Protein AF-A0A522G570-F1 (afdb_monomer)

Structure (mmCIF, N/CA/C/O backbone):
data_AF-A0A522G570-F1
#
_entry.id   AF-A0A522G570-F1
#
loop_
_atom_site.group_PDB
_atom_site.id
_atom_site.type_symbol
_atom_site.label_atom_id
_atom_site.label_alt_id
_atom_site.label_comp_id
_atom_site.label_asym_id
_atom_site.label_entity_id
_atom_site.label_seq_id
_atom_site.pdbx_PDB_ins_code
_atom_site.Cartn_x
_atom_site.Cartn_y
_atom_site.Cartn_z
_atom_site.occupancy
_atom_site.B_iso_or_equiv
_atom_site.auth_seq_id
_atom_site.auth_comp_id
_atom_site.auth_asym_id
_atom_site.auth_atom_id
_atom_site.pdbx_PDB_model_num
ATOM 1 N N . MET A 1 1 ? -41.230 -10.977 -57.836 1.00 41.47 1 MET A N 1
ATOM 2 C CA . MET A 1 1 ? -39.845 -11.506 -57.804 1.00 41.47 1 MET A CA 1
ATOM 3 C C . MET A 1 1 ? -39.191 -11.125 -56.485 1.00 41.47 1 MET A C 1
ATOM 5 O O . MET A 1 1 ? -39.306 -9.985 -56.063 1.00 41.47 1 MET A O 1
ATOM 9 N N . LYS A 1 2 ? -38.603 -12.112 -55.801 1.00 41.47 2 LYS A N 1
ATOM 10 C CA . LYS A 1 2 ? -38.018 -12.026 -54.454 1.00 41.47 2 LYS A CA 1
ATOM 11 C C . LYS A 1 2 ? -36.762 -11.140 -54.426 1.00 41.47 2 LYS A C 1
ATOM 13 O O . LYS A 1 2 ? -35.901 -11.332 -55.275 1.00 41.47 2 LYS A O 1
ATOM 18 N N . LYS A 1 3 ? -36.590 -10.345 -53.363 1.00 40.84 3 LYS A N 1
ATOM 19 C CA . LYS A 1 3 ? -35.356 -10.312 -52.549 1.00 40.84 3 LYS A CA 1
ATOM 20 C C . LYS A 1 3 ? -35.657 -9.727 -51.160 1.00 40.84 3 LYS A C 1
ATOM 22 O O . LYS A 1 3 ? -36.100 -8.594 -51.031 1.00 40.84 3 LYS A O 1
ATOM 27 N N . LYS A 1 4 ? -35.472 -10.569 -50.138 1.00 39.00 4 LYS A N 1
ATOM 28 C CA . LYS A 1 4 ? -35.496 -10.239 -48.707 1.00 39.00 4 LYS A CA 1
ATOM 29 C C . LYS A 1 4 ? -34.135 -9.656 -48.288 1.00 39.00 4 LYS A C 1
ATOM 31 O O . LYS A 1 4 ? -33.126 -10.125 -48.797 1.00 39.00 4 LYS A O 1
ATOM 36 N N . SER A 1 5 ? -34.180 -8.727 -47.324 1.00 47.72 5 SER A N 1
ATOM 37 C CA . SER A 1 5 ? -33.326 -8.577 -46.124 1.00 47.72 5 SER A CA 1
ATOM 38 C C . SER A 1 5 ? -31.813 -8.804 -46.234 1.00 47.72 5 SER A C 1
ATOM 40 O O . SER A 1 5 ? -31.407 -9.928 -46.493 1.00 47.72 5 SER A O 1
ATOM 42 N N . ILE A 1 6 ? -31.020 -7.799 -45.825 1.00 43.00 6 ILE A N 1
ATOM 43 C CA . ILE A 1 6 ? -29.859 -7.917 -44.912 1.00 43.00 6 ILE A CA 1
ATOM 44 C C . ILE A 1 6 ? -29.510 -6.507 -44.368 1.00 43.00 6 ILE A C 1
ATOM 46 O O . ILE A 1 6 ? -29.244 -5.605 -45.153 1.00 43.00 6 ILE A O 1
ATOM 50 N N . LEU A 1 7 ? -29.523 -6.381 -43.028 1.00 36.12 7 LEU A N 1
ATOM 51 C CA . LEU A 1 7 ? -28.810 -5.422 -42.150 1.00 36.12 7 LEU A CA 1
ATOM 52 C C . LEU A 1 7 ? -28.985 -3.910 -42.420 1.00 36.12 7 LEU A C 1
ATOM 54 O O . LEU A 1 7 ? -28.430 -3.384 -43.369 1.00 36.12 7 LEU A O 1
ATOM 58 N N . GLN A 1 8 ? -29.638 -3.078 -41.597 1.00 43.25 8 GLN A N 1
ATOM 59 C CA . GLN A 1 8 ? -29.958 -3.167 -40.163 1.00 43.25 8 GLN A CA 1
ATOM 60 C C . GLN A 1 8 ? -28.759 -3.532 -39.273 1.00 43.25 8 GLN A C 1
ATOM 62 O O . GLN A 1 8 ? -28.848 -4.481 -38.523 1.00 43.25 8 GLN A O 1
ATOM 67 N N . TYR A 1 9 ? -27.644 -2.802 -39.357 1.00 40.88 9 TYR A N 1
ATOM 68 C CA . TYR A 1 9 ? -26.675 -2.643 -38.254 1.00 40.88 9 TYR A CA 1
ATOM 69 C C . TYR A 1 9 ? -25.751 -1.459 -38.573 1.00 40.88 9 TYR A C 1
ATOM 71 O O . TYR A 1 9 ? -24.686 -1.630 -39.151 1.00 40.88 9 TYR A O 1
ATOM 79 N N . LEU A 1 10 ? -26.167 -0.242 -38.222 1.00 36.09 10 LEU A N 1
ATOM 80 C CA . LEU A 1 10 ? -25.235 0.869 -37.986 1.00 36.09 10 LEU A CA 1
ATOM 81 C C . LEU A 1 10 ? -25.875 1.860 -37.001 1.00 36.09 10 LEU A C 1
ATOM 83 O O . LEU A 1 10 ? -26.059 3.041 -37.269 1.00 36.09 10 LEU A O 1
ATOM 87 N N . LEU A 1 11 ? -26.308 1.323 -35.861 1.00 37.81 11 LEU A N 1
ATOM 88 C CA . LEU A 1 11 ? -26.774 2.076 -34.703 1.00 37.81 11 LEU A CA 1
ATOM 89 C C . LEU A 1 11 ? -25.918 1.619 -33.519 1.00 37.81 11 LEU A C 1
ATOM 91 O O . LEU A 1 11 ? -25.684 0.423 -33.368 1.00 37.81 11 LEU A O 1
ATOM 95 N N . LEU A 1 12 ? -25.476 2.589 -32.717 1.00 36.66 12 LEU A N 1
ATOM 96 C CA . LEU A 1 12 ? -24.520 2.502 -31.605 1.00 36.66 12 LEU A CA 1
ATOM 97 C C . LEU A 1 12 ? -23.032 2.481 -31.999 1.00 36.66 12 LEU A C 1
ATOM 99 O O . LEU A 1 12 ? -22.317 1.511 -31.759 1.00 36.66 12 LEU A O 1
ATOM 103 N N . VAL A 1 13 ? -22.516 3.632 -32.450 1.00 39.56 13 VAL A N 1
ATOM 104 C CA . VAL A 1 13 ? -21.182 4.027 -31.974 1.00 39.56 13 VAL A CA 1
ATOM 105 C C . VAL A 1 13 ? -21.363 4.527 -30.549 1.00 39.56 13 VAL A C 1
ATOM 107 O O . VAL A 1 13 ? -21.996 5.542 -30.271 1.00 39.56 13 VAL A O 1
ATOM 110 N N . LEU A 1 14 ? -20.857 3.685 -29.667 1.00 39.59 14 LEU A N 1
ATOM 111 C CA . LEU A 1 14 ? -20.860 3.724 -28.226 1.00 39.59 14 LEU A CA 1
ATOM 112 C C . LEU A 1 14 ? -20.087 4.954 -27.712 1.00 39.59 14 LEU A C 1
ATOM 114 O O . LEU A 1 14 ? -18.930 4.848 -27.319 1.00 39.59 14 LEU A O 1
ATOM 118 N N . SER A 1 15 ? -20.711 6.129 -27.664 1.00 36.31 15 SER A N 1
ATOM 119 C CA . SER A 1 15 ? -20.258 7.210 -26.782 1.00 36.31 15 SER A CA 1
ATOM 120 C C . SER A 1 15 ? -20.718 6.908 -25.355 1.00 36.31 15 SER A C 1
ATOM 122 O O . SER A 1 15 ? -21.545 7.598 -24.764 1.00 36.31 15 SER A O 1
ATOM 124 N N . LEU A 1 16 ? -20.142 5.849 -24.779 1.00 38.09 16 LEU A N 1
ATOM 125 C CA . LEU A 1 16 ? -20.094 5.646 -23.335 1.00 38.09 16 LEU A CA 1
ATOM 126 C C . LEU A 1 16 ? -19.108 6.680 -22.774 1.00 38.09 16 LEU A C 1
ATOM 128 O O . LEU A 1 16 ? -17.999 6.375 -22.347 1.00 38.09 16 LEU A O 1
ATOM 132 N N . ILE A 1 17 ? -19.525 7.947 -22.803 1.00 41.97 17 ILE A N 1
ATOM 133 C CA . ILE A 1 17 ? -19.030 8.939 -21.863 1.00 41.97 17 ILE A CA 1
ATOM 134 C C . ILE A 1 17 ? -19.537 8.425 -20.522 1.00 41.97 17 ILE A C 1
ATOM 136 O O . ILE A 1 17 ? -20.679 8.671 -20.134 1.00 41.97 17 ILE A O 1
ATOM 140 N N . LEU A 1 18 ? -18.709 7.625 -19.844 1.00 36.78 18 LEU A N 1
ATOM 141 C CA . LEU A 1 18 ? -18.850 7.411 -18.417 1.00 36.78 18 LEU A CA 1
ATOM 142 C C . LEU A 1 18 ? -18.737 8.795 -17.795 1.00 36.78 18 LEU A C 1
ATOM 144 O O . LEU A 1 18 ? -17.653 9.325 -17.558 1.00 36.78 18 LEU A O 1
ATOM 148 N N . VAL A 1 19 ? -19.904 9.392 -17.584 1.00 38.38 19 VAL A N 1
ATOM 149 C CA . VAL A 1 19 ? -20.131 10.452 -16.626 1.00 38.38 19 VAL A CA 1
ATOM 150 C C . VAL A 1 19 ? -19.568 9.912 -15.316 1.00 38.38 19 VAL A C 1
ATOM 152 O O . VAL A 1 19 ? -20.219 9.142 -14.612 1.00 38.38 19 VAL A O 1
ATOM 155 N N . SER A 1 20 ? -18.314 10.260 -15.015 1.00 34.00 20 SER A N 1
ATOM 156 C CA . SER A 1 20 ? -17.730 10.121 -13.686 1.00 34.00 20 SER A CA 1
ATOM 157 C C . SER A 1 20 ? -18.502 11.076 -12.786 1.00 34.00 20 SER A C 1
ATOM 159 O O . SER A 1 20 ? -18.090 12.207 -12.522 1.00 34.00 20 SER A O 1
ATOM 161 N N . CYS A 1 21 ? -19.682 10.629 -12.379 1.00 36.88 21 CYS A N 1
ATOM 162 C CA . CYS A 1 21 ? -20.570 11.324 -11.484 1.00 36.88 21 CYS A CA 1
ATOM 163 C C . CYS A 1 21 ? -19.848 11.480 -10.138 1.00 36.88 21 CYS A C 1
ATOM 165 O O . CYS A 1 21 ? -19.748 10.543 -9.354 1.00 36.88 21 CYS A O 1
ATOM 167 N N . SER A 1 22 ? -19.294 12.674 -9.913 1.00 45.31 22 SER A N 1
ATOM 168 C CA . SER A 1 22 ? -19.011 13.284 -8.609 1.00 45.31 22 SER A CA 1
ATOM 169 C C . SER A 1 22 ? -18.412 12.354 -7.532 1.00 45.31 22 SER A C 1
ATOM 171 O O . SER A 1 22 ? -19.025 12.041 -6.506 1.00 45.31 22 SER A O 1
ATOM 173 N N . GLN A 1 23 ? -17.159 11.935 -7.727 1.00 49.97 23 GLN A N 1
ATOM 174 C CA . GLN A 1 23 ? -16.349 11.301 -6.681 1.00 49.97 23 GLN A CA 1
ATOM 175 C C . GLN A 1 23 ? -15.639 12.366 -5.833 1.00 49.97 23 GLN A C 1
ATOM 177 O O . GLN A 1 23 ? -14.445 12.609 -5.996 1.00 49.97 23 GLN A O 1
ATOM 182 N N . SER A 1 24 ? -16.324 12.992 -4.874 1.00 67.12 24 SER A N 1
ATOM 183 C CA . SER A 1 24 ? -15.606 13.727 -3.820 1.00 67.12 24 SER A CA 1
ATOM 184 C C . SER A 1 24 ? -15.014 12.742 -2.802 1.00 67.12 24 SER A C 1
ATOM 186 O O . SER A 1 24 ? -15.495 12.614 -1.674 1.00 67.12 24 SER A O 1
ATOM 188 N N . GLY A 1 25 ? -14.006 11.979 -3.234 1.00 86.44 25 GLY A N 1
ATOM 189 C CA . GLY A 1 25 ? -13.097 11.274 -2.333 1.00 86.44 25 GLY A CA 1
ATOM 190 C C . GLY A 1 25 ? -12.234 12.258 -1.538 1.00 86.44 25 GLY A C 1
ATOM 191 O O . GLY A 1 25 ? -12.402 13.475 -1.617 1.00 86.44 25 GLY A O 1
ATOM 192 N N . PHE A 1 26 ? -11.295 11.729 -0.774 1.00 95.56 26 PHE A N 1
ATOM 193 C CA . PHE A 1 26 ? -10.352 12.491 0.032 1.00 95.56 26 PHE A CA 1
ATOM 194 C C . PHE A 1 26 ? -9.017 12.554 -0.696 1.00 95.56 26 PHE A C 1
ATOM 196 O O . PHE A 1 26 ? -8.575 11.560 -1.270 1.00 95.56 26 PHE A O 1
ATOM 203 N N . LYS A 1 27 ? -8.376 13.722 -0.698 1.00 96.94 27 LYS A N 1
ATOM 204 C CA . LYS A 1 27 ? -7.108 13.945 -1.396 1.00 96.94 27 LYS A CA 1
ATOM 205 C C . LYS A 1 27 ? -6.076 14.468 -0.410 1.00 96.94 27 LYS A C 1
ATOM 207 O O . LYS A 1 27 ? -6.259 15.552 0.128 1.00 96.94 27 LYS A O 1
ATOM 212 N N . ILE A 1 28 ? -5.001 13.716 -0.213 1.00 98.00 28 ILE A N 1
ATOM 213 C CA . ILE A 1 28 ? -3.812 14.108 0.546 1.00 98.00 28 ILE A CA 1
ATOM 214 C C . ILE A 1 28 ? -2.726 14.415 -0.490 1.00 98.00 28 ILE A C 1
ATOM 216 O O . ILE A 1 28 ? -2.504 13.609 -1.397 1.00 98.00 28 ILE A O 1
ATOM 220 N N . LYS A 1 29 ? -2.095 15.589 -0.428 1.00 96.62 29 LYS A N 1
ATOM 221 C CA . LYS A 1 29 ? -1.127 16.024 -1.445 1.00 96.62 29 LYS A CA 1
ATOM 222 C C . LYS A 1 29 ? 0.082 16.705 -0.805 1.00 96.62 29 LYS A C 1
ATOM 224 O O . LYS A 1 29 ? -0.100 17.654 -0.053 1.00 96.62 29 LYS A O 1
ATOM 229 N N . SER A 1 30 ? 1.278 16.278 -1.202 1.00 94.94 30 SER A N 1
ATOM 230 C CA . SER A 1 30 ? 2.545 16.998 -1.024 1.00 94.94 30 SER A CA 1
ATOM 231 C C . SER A 1 30 ? 3.069 17.512 -2.378 1.00 94.94 30 SER A C 1
ATOM 233 O O . SER A 1 30 ? 2.353 17.499 -3.389 1.00 94.94 30 SER A O 1
ATOM 235 N N . ASN A 1 31 ? 4.322 17.970 -2.407 1.00 93.56 31 ASN A N 1
ATOM 236 C CA . ASN A 1 31 ? 4.999 18.392 -3.635 1.00 93.56 31 ASN A CA 1
ATOM 237 C C . ASN A 1 31 ? 5.257 17.232 -4.607 1.00 93.56 31 ASN A C 1
ATOM 239 O O . ASN A 1 31 ? 5.239 17.449 -5.816 1.00 93.56 31 ASN A O 1
ATOM 243 N N . GLU A 1 32 ? 5.438 16.008 -4.103 1.00 96.81 32 GLU A N 1
ATOM 244 C CA . GLU A 1 32 ? 5.791 14.847 -4.928 1.00 96.81 32 GLU A CA 1
ATOM 245 C C . GLU A 1 32 ? 4.761 13.721 -4.900 1.00 96.81 32 GLU A C 1
ATOM 247 O O . GLU A 1 32 ? 4.759 12.902 -5.813 1.00 96.81 32 GLU A O 1
ATOM 252 N N . ILE A 1 33 ? 3.848 13.675 -3.927 1.00 97.50 33 ILE A N 1
ATOM 253 C CA . ILE A 1 33 ? 2.874 12.585 -3.811 1.00 97.50 33 ILE A CA 1
ATOM 254 C C . ILE A 1 33 ? 1.450 13.130 -3.789 1.00 97.50 33 ILE A C 1
ATOM 256 O O . ILE A 1 33 ? 1.130 14.104 -3.107 1.00 97.50 33 ILE A O 1
ATOM 260 N N . VAL A 1 34 ? 0.555 12.452 -4.506 1.00 97.81 34 VAL A N 1
ATOM 261 C CA . VAL A 1 34 ? -0.893 12.574 -4.336 1.00 97.81 34 VAL A CA 1
ATOM 262 C C . VAL A 1 34 ? -1.462 11.220 -3.944 1.00 97.81 34 VAL A C 1
ATOM 264 O O . VAL A 1 34 ? -1.399 10.269 -4.719 1.00 97.81 34 VAL A O 1
ATOM 267 N N . ILE A 1 35 ? -2.092 11.162 -2.775 1.00 97.88 35 ILE A N 1
ATOM 268 C CA . ILE A 1 35 ? -2.881 10.017 -2.327 1.00 97.88 35 ILE A CA 1
ATOM 269 C C . ILE A 1 35 ? -4.350 10.403 -2.434 1.00 97.88 35 ILE A C 1
ATOM 271 O O . ILE A 1 35 ? -4.779 11.436 -1.916 1.00 97.88 35 ILE A O 1
ATOM 275 N N . LYS A 1 36 ? -5.135 9.575 -3.118 1.00 97.44 36 LYS A N 1
ATOM 276 C CA . LYS A 1 36 ? -6.594 9.695 -3.137 1.00 97.44 36 LYS A CA 1
ATOM 277 C C . LYS A 1 36 ? -7.198 8.500 -2.431 1.00 97.44 36 LYS A C 1
ATOM 279 O O . LYS A 1 36 ? -6.765 7.377 -2.668 1.00 97.44 36 LYS A O 1
ATOM 284 N N . ILE A 1 37 ? -8.207 8.753 -1.610 1.00 96.75 37 ILE A N 1
ATOM 285 C CA . ILE A 1 37 ? -8.984 7.729 -0.916 1.00 96.75 37 ILE A CA 1
ATOM 286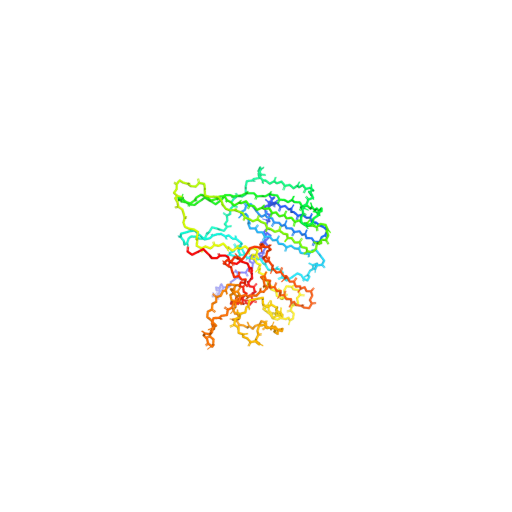 C C . ILE A 1 37 ? -10.444 7.912 -1.310 1.00 96.75 37 ILE A C 1
ATOM 288 O O . ILE A 1 37 ? -11.013 8.995 -1.160 1.00 96.75 37 ILE A O 1
ATOM 292 N N . ALA A 1 38 ? -11.051 6.872 -1.863 1.00 96.06 38 ALA A N 1
ATOM 293 C CA . ALA A 1 38 ? -12.457 6.862 -2.220 1.00 96.06 38 ALA A CA 1
ATOM 294 C C . ALA A 1 38 ? -13.346 6.701 -0.975 1.00 96.06 38 ALA A C 1
ATOM 296 O O . ALA A 1 38 ? -12.883 6.436 0.133 1.00 96.06 38 ALA A O 1
ATOM 297 N N . LYS A 1 39 ? -14.661 6.856 -1.154 1.00 95.44 39 LYS A N 1
ATOM 298 C CA . LYS A 1 39 ? -15.642 6.713 -0.063 1.00 95.44 39 LYS A CA 1
ATOM 299 C C . LYS A 1 39 ? -15.675 5.305 0.540 1.00 95.44 39 LYS A C 1
ATOM 301 O O . LYS A 1 39 ? -16.114 5.167 1.672 1.00 95.44 39 LYS A O 1
ATOM 306 N N . ASP A 1 40 ? -15.235 4.296 -0.206 1.00 94.75 40 ASP A N 1
ATOM 307 C CA . ASP A 1 40 ? -15.132 2.898 0.224 1.00 94.75 40 ASP A CA 1
ATOM 308 C C . ASP A 1 40 ? -13.717 2.517 0.704 1.00 94.75 40 ASP A C 1
ATOM 310 O O . ASP A 1 40 ? -13.388 1.334 0.783 1.00 94.75 40 ASP A O 1
ATOM 314 N N . PHE A 1 41 ? -12.884 3.517 1.024 1.00 95.31 41 PHE A N 1
ATOM 315 C CA . PHE A 1 41 ? -11.497 3.380 1.485 1.00 95.31 41 PHE A CA 1
ATOM 316 C C . PHE A 1 41 ? -10.508 2.817 0.461 1.00 95.31 41 PHE A C 1
ATOM 318 O O . PHE A 1 41 ? -9.322 2.701 0.774 1.00 95.31 41 PHE A O 1
ATOM 325 N N . THR A 1 42 ? -10.941 2.498 -0.761 1.00 95.00 42 THR A N 1
ATOM 326 C CA . THR A 1 42 ? -9.991 2.153 -1.823 1.00 95.00 42 THR A CA 1
ATOM 327 C C . THR A 1 42 ? -9.099 3.353 -2.120 1.00 95.00 42 THR A C 1
ATOM 329 O O . THR A 1 42 ? -9.542 4.505 -2.047 1.00 95.00 42 THR A O 1
ATOM 332 N N . SER A 1 43 ? -7.822 3.109 -2.402 1.00 94.62 43 SER A N 1
ATOM 333 C CA . SER A 1 43 ? -6.838 4.181 -2.514 1.00 94.62 43 SER A CA 1
ATOM 334 C C . SER A 1 43 ? -5.968 4.062 -3.757 1.00 94.62 43 SER A C 1
ATOM 336 O O . SER A 1 43 ? -5.730 2.988 -4.304 1.00 94.62 43 SER A O 1
ATOM 338 N N . THR A 1 44 ? -5.499 5.219 -4.214 1.00 95.62 44 THR A N 1
ATOM 339 C CA . THR A 1 44 ? -4.490 5.341 -5.268 1.00 95.62 44 THR A CA 1
ATOM 340 C C . THR A 1 44 ? -3.382 6.251 -4.777 1.00 95.62 44 THR A C 1
ATOM 342 O O . THR A 1 44 ? -3.674 7.297 -4.188 1.00 95.62 44 THR A O 1
ATOM 345 N N . ILE A 1 45 ? -2.138 5.905 -5.088 1.00 96.12 45 ILE A N 1
ATOM 346 C CA . ILE A 1 45 ? -0.962 6.732 -4.824 1.00 96.12 45 ILE A CA 1
ATOM 347 C C . ILE A 1 45 ? -0.347 7.098 -6.172 1.00 96.12 45 ILE A C 1
ATOM 349 O O . ILE A 1 45 ? -0.144 6.230 -7.018 1.00 96.12 45 ILE A O 1
ATOM 353 N N . LYS A 1 46 ? -0.072 8.385 -6.381 1.00 96.25 46 LYS A N 1
ATOM 354 C CA . LYS A 1 46 ? 0.652 8.887 -7.549 1.00 96.25 46 LYS A CA 1
ATOM 355 C C . LYS A 1 46 ? 1.875 9.664 -7.089 1.00 96.25 46 LYS A C 1
ATOM 357 O O . LYS A 1 46 ? 1.726 10.653 -6.374 1.00 96.25 46 LYS A O 1
ATOM 362 N N . TRP A 1 47 ? 3.043 9.270 -7.582 1.00 96.75 47 TRP A N 1
ATOM 363 C CA . TRP A 1 47 ? 4.247 10.093 -7.540 1.00 96.75 47 TRP A CA 1
ATOM 364 C C . TRP A 1 47 ? 4.215 11.065 -8.720 1.00 96.75 47 TRP A C 1
ATOM 366 O O . TRP A 1 47 ? 4.178 10.659 -9.881 1.00 96.75 47 TRP A O 1
ATOM 376 N N . LEU A 1 48 ? 4.152 12.357 -8.418 1.00 96.44 48 LEU A N 1
ATOM 377 C CA . LEU A 1 48 ? 4.036 13.445 -9.382 1.00 96.44 48 LEU A CA 1
ATOM 378 C C . LEU A 1 48 ? 5.232 13.528 -10.345 1.00 96.44 48 LEU A C 1
ATOM 380 O O . LEU A 1 48 ? 4.960 13.693 -11.535 1.00 96.44 48 LEU A O 1
ATOM 384 N N . PRO A 1 49 ? 6.500 13.344 -9.911 1.00 95.25 49 PRO A N 1
ATOM 385 C CA . PRO A 1 49 ? 7.647 13.389 -10.822 1.00 95.25 49 PRO A CA 1
ATOM 386 C C . PRO A 1 49 ? 7.612 12.332 -11.933 1.00 95.25 49 PRO A C 1
ATOM 388 O O . PRO A 1 49 ? 8.157 12.564 -13.007 1.00 95.25 49 PRO A O 1
ATOM 391 N N . ALA A 1 50 ? 6.933 11.198 -11.718 1.00 93.69 50 ALA A N 1
ATOM 392 C CA . ALA A 1 50 ? 6.797 10.164 -12.743 1.00 93.69 50 ALA A CA 1
ATOM 393 C C . ALA A 1 50 ? 5.946 10.624 -13.944 1.00 93.69 50 ALA A C 1
ATOM 395 O O . ALA A 1 50 ? 6.089 10.087 -15.040 1.00 93.69 50 ALA A O 1
ATOM 396 N N . GLY A 1 51 ? 5.066 11.620 -13.768 1.00 92.75 51 GLY A N 1
ATOM 397 C CA . GLY A 1 51 ? 4.214 12.135 -14.841 1.00 92.75 51 GLY A CA 1
ATOM 398 C C . GLY A 1 51 ? 3.331 11.045 -15.457 1.00 92.75 51 GLY A C 1
ATOM 399 O O . GLY A 1 51 ? 2.494 10.460 -14.755 1.00 92.75 51 GLY A O 1
ATOM 400 N N . ASP A 1 52 ? 3.531 10.802 -16.753 1.00 91.62 52 ASP A N 1
ATOM 401 C CA . ASP A 1 52 ? 2.866 9.755 -17.542 1.00 91.62 52 ASP A CA 1
ATOM 402 C C . ASP A 1 52 ? 3.628 8.419 -17.531 1.00 91.62 52 ASP A C 1
ATOM 404 O O . ASP A 1 52 ? 3.115 7.408 -17.992 1.00 91.62 52 ASP A O 1
ATOM 408 N N . HIS A 1 53 ? 4.817 8.375 -16.928 1.00 94.19 53 HIS A N 1
ATOM 409 C CA . HIS A 1 53 ? 5.635 7.170 -16.774 1.00 94.19 53 HIS A CA 1
ATOM 410 C C . HIS A 1 53 ? 5.336 6.428 -15.463 1.00 94.19 53 HIS A C 1
ATOM 412 O O . HIS A 1 53 ? 6.215 5.796 -14.877 1.00 94.19 53 HIS A O 1
ATOM 418 N N . SER A 1 54 ? 4.110 6.533 -14.947 1.00 95.81 54 SER A N 1
ATOM 419 C CA . SER A 1 54 ? 3.746 5.825 -13.722 1.00 95.81 54 SER A CA 1
ATOM 420 C C . SER A 1 54 ? 3.519 4.343 -13.998 1.00 95.81 54 SER A C 1
ATOM 422 O O . SER A 1 54 ? 2.784 3.981 -14.910 1.00 95.81 54 SER A O 1
ATOM 424 N N . ILE A 1 55 ? 4.098 3.488 -13.157 1.00 97.31 55 ILE A N 1
ATOM 425 C CA . ILE A 1 55 ? 3.896 2.032 -13.208 1.00 97.31 55 ILE A CA 1
ATOM 426 C C . ILE A 1 55 ? 2.734 1.558 -12.321 1.00 97.31 55 ILE A C 1
ATOM 428 O O . ILE A 1 55 ? 2.476 0.360 -12.247 1.00 97.31 55 ILE A O 1
ATOM 432 N N . MET A 1 56 ? 2.041 2.473 -11.632 1.00 96.81 56 MET A N 1
ATOM 433 C CA . MET A 1 56 ? 0.969 2.148 -10.685 1.00 96.81 56 MET A CA 1
ATOM 434 C C . MET A 1 56 ? -0.308 1.736 -11.422 1.00 96.81 56 MET A C 1
ATOM 436 O O . MET A 1 56 ? -1.005 2.571 -12.000 1.00 96.81 56 MET A O 1
ATOM 440 N N . ALA A 1 57 ? -0.641 0.451 -11.364 1.00 96.19 57 ALA A N 1
ATOM 441 C CA . ALA A 1 57 ? -1.928 -0.071 -11.798 1.00 96.19 57 ALA A CA 1
ATOM 442 C C . ALA A 1 57 ? -2.971 0.041 -10.671 1.00 96.19 57 ALA A C 1
ATOM 444 O O . ALA A 1 57 ? -2.644 0.231 -9.498 1.00 96.19 57 ALA A O 1
ATOM 445 N N . TYR A 1 58 ? -4.251 -0.085 -11.024 1.00 93.81 58 TYR A N 1
ATOM 446 C CA . TYR A 1 58 ? -5.354 -0.011 -10.070 1.00 93.81 58 TYR A CA 1
ATOM 447 C C . TYR A 1 58 ? -6.378 -1.113 -10.324 1.00 93.81 58 TYR A C 1
ATOM 449 O O . TYR A 1 58 ? -6.839 -1.304 -11.447 1.00 93.81 58 TYR A O 1
ATOM 457 N N . ASP A 1 59 ? -6.752 -1.809 -9.256 1.00 90.81 59 ASP A N 1
ATOM 458 C CA . ASP A 1 59 ? -7.766 -2.855 -9.250 1.00 90.81 59 ASP A CA 1
ATOM 459 C C . ASP A 1 59 ? -8.473 -2.813 -7.889 1.00 90.81 59 ASP A C 1
ATOM 461 O O . ASP A 1 59 ? -7.851 -2.984 -6.840 1.00 90.81 59 ASP A O 1
ATOM 465 N N . THR A 1 60 ? -9.786 -2.568 -7.894 1.00 87.00 60 THR A N 1
ATOM 466 C CA . THR A 1 60 ? -10.583 -2.458 -6.656 1.00 87.00 60 THR A CA 1
ATOM 467 C C . THR A 1 60 ? -10.653 -3.766 -5.862 1.00 87.00 60 THR A C 1
ATOM 469 O O . THR A 1 60 ? -10.979 -3.739 -4.676 1.00 87.00 60 THR A O 1
ATOM 472 N N . SER A 1 61 ? -10.352 -4.906 -6.492 1.00 86.06 61 SER A N 1
ATOM 473 C CA . SER A 1 61 ? -10.283 -6.214 -5.832 1.00 86.06 61 SER A CA 1
ATOM 474 C C . SER A 1 61 ? -8.931 -6.467 -5.151 1.00 86.06 61 SER A C 1
ATOM 476 O O . SER A 1 61 ? -8.835 -7.314 -4.258 1.00 86.06 61 SER A O 1
ATOM 478 N N . ILE A 1 62 ? -7.900 -5.704 -5.530 1.00 86.19 62 ILE A N 1
ATOM 479 C CA . ILE A 1 62 ? -6.530 -5.777 -5.013 1.00 86.19 62 ILE A CA 1
ATOM 480 C C . ILE A 1 62 ? -6.255 -4.497 -4.226 1.00 86.19 62 ILE A C 1
ATOM 482 O O . ILE A 1 62 ? -5.597 -3.568 -4.685 1.00 86.19 62 ILE A O 1
ATOM 486 N N . GLN A 1 63 ? -6.834 -4.429 -3.032 1.00 91.75 63 GLN A N 1
ATOM 487 C CA . GLN A 1 63 ? -6.700 -3.296 -2.119 1.00 91.75 63 GLN A CA 1
ATOM 488 C C . GLN A 1 63 ? -6.245 -3.782 -0.744 1.00 91.75 63 GLN A C 1
ATOM 490 O O . GLN A 1 63 ? -6.273 -4.980 -0.444 1.00 91.75 63 GLN A O 1
ATOM 495 N N . GLN A 1 64 ? -5.806 -2.837 0.081 1.00 93.12 64 GLN A N 1
ATOM 496 C CA . GLN A 1 64 ? -5.471 -3.090 1.478 1.00 93.12 64 GLN A CA 1
ATOM 497 C C . GLN A 1 64 ? -6.720 -3.492 2.268 1.00 93.12 64 GLN A C 1
ATOM 499 O O . GLN A 1 64 ? -7.815 -3.000 1.988 1.00 93.12 64 GLN A O 1
ATOM 504 N N . GLY A 1 65 ? -6.554 -4.320 3.295 1.00 95.06 65 GLY A N 1
ATOM 505 C CA . GLY A 1 65 ? -7.656 -4.702 4.171 1.00 95.06 65 GLY A CA 1
ATOM 506 C C . GLY A 1 65 ? -7.278 -5.761 5.194 1.00 95.06 65 GLY A C 1
ATOM 507 O O . GLY A 1 65 ? -6.105 -6.080 5.373 1.00 95.06 65 GLY A O 1
ATOM 508 N N . ILE A 1 66 ? -8.299 -6.296 5.853 1.00 97.19 66 ILE A N 1
ATOM 509 C CA . ILE A 1 66 ? -8.179 -7.297 6.916 1.00 97.19 66 ILE A CA 1
ATOM 510 C C . ILE A 1 66 ? -9.025 -8.520 6.562 1.00 97.19 66 ILE A C 1
ATOM 512 O O . ILE A 1 66 ? -10.074 -8.395 5.923 1.00 97.19 66 ILE A O 1
ATOM 516 N N . VAL A 1 67 ? -8.558 -9.703 6.941 1.00 96.81 67 VAL A N 1
ATOM 517 C CA . VAL A 1 67 ? -9.317 -10.952 6.868 1.00 96.81 67 VAL A CA 1
ATOM 518 C C . VAL A 1 67 ? -9.684 -11.353 8.290 1.00 96.81 67 VAL A C 1
ATOM 520 O O . VAL A 1 67 ? -8.813 -11.389 9.157 1.00 96.81 67 VAL A O 1
ATOM 523 N N . VAL A 1 68 ? -10.978 -11.563 8.521 1.00 96.69 68 VAL A N 1
ATOM 524 C CA . VAL A 1 68 ? -11.545 -11.885 9.832 1.00 96.69 68 VAL A CA 1
ATOM 525 C C . VAL A 1 68 ? -12.500 -13.057 9.693 1.00 96.69 68 VAL A C 1
ATOM 527 O O . VAL A 1 68 ? -13.449 -12.981 8.909 1.00 96.69 68 VAL A O 1
ATOM 530 N N . ASP A 1 69 ? -12.270 -14.119 10.459 1.00 94.44 69 ASP A N 1
ATOM 531 C CA . ASP A 1 69 ? -13.013 -15.381 10.400 1.00 94.44 69 ASP A CA 1
ATOM 532 C C . ASP A 1 69 ? -13.203 -15.884 8.947 1.00 94.44 69 ASP A C 1
ATOM 534 O O . ASP A 1 69 ? -14.305 -16.236 8.511 1.00 94.44 69 ASP A O 1
ATOM 538 N N . GLY A 1 70 ? -12.138 -15.812 8.142 1.00 94.25 70 GLY A N 1
ATOM 539 C CA . GLY A 1 70 ? -12.113 -16.170 6.722 1.00 94.25 70 GLY A CA 1
ATOM 540 C C . GLY A 1 70 ? -12.788 -15.166 5.773 1.00 94.25 70 GLY A C 1
ATOM 541 O O . GLY A 1 70 ? -12.735 -15.339 4.550 1.00 94.25 70 GLY A O 1
ATOM 542 N N . LYS A 1 71 ? -13.411 -14.094 6.282 1.00 94.69 71 LYS A N 1
ATOM 543 C CA . LYS A 1 71 ? -14.088 -13.063 5.478 1.00 94.69 71 LYS A CA 1
ATOM 544 C C . LYS A 1 71 ? -13.139 -11.909 5.159 1.00 94.69 71 LYS A C 1
ATOM 546 O O . LYS A 1 71 ? -12.520 -11.327 6.042 1.00 94.69 71 LYS A O 1
ATOM 551 N N . ARG A 1 72 ? -13.063 -11.520 3.881 1.00 94.56 72 ARG A N 1
ATOM 552 C CA . ARG A 1 72 ? -12.262 -10.366 3.437 1.00 94.56 72 ARG A CA 1
ATOM 553 C C . ARG A 1 72 ? -13.016 -9.052 3.644 1.00 94.56 72 ARG A C 1
ATOM 555 O O . ARG A 1 72 ? -14.007 -8.780 2.965 1.00 94.56 72 ARG A O 1
ATOM 562 N N . CYS A 1 73 ? -12.485 -8.195 4.503 1.00 95.50 73 CYS A N 1
ATOM 563 C CA . CYS A 1 73 ? -12.982 -6.851 4.764 1.00 95.50 73 CYS A CA 1
ATOM 564 C C . CYS A 1 73 ? -12.100 -5.831 4.026 1.00 95.50 73 CYS A C 1
ATOM 566 O O . CYS A 1 73 ? -11.040 -5.444 4.515 1.00 95.50 73 CYS A O 1
ATOM 568 N N . LEU A 1 74 ? -12.519 -5.422 2.821 1.00 92.94 74 LEU A N 1
ATOM 569 C CA . LEU A 1 74 ? -11.754 -4.493 1.966 1.00 92.94 74 LEU A CA 1
ATOM 570 C C . LEU A 1 74 ? -12.376 -3.092 1.882 1.00 92.94 74 LEU A C 1
ATOM 572 O O . LEU A 1 74 ? -11.667 -2.091 1.895 1.00 92.94 74 LEU A O 1
ATOM 576 N N . LYS A 1 75 ? -13.708 -3.016 1.780 1.00 93.44 75 LYS A N 1
ATOM 577 C CA . LYS A 1 75 ? -14.440 -1.776 1.488 1.00 93.44 75 LYS A CA 1
ATOM 578 C C . LYS A 1 75 ? -15.003 -1.154 2.762 1.00 93.44 75 LYS A C 1
ATOM 580 O O . LYS A 1 75 ? -16.105 -1.501 3.182 1.00 93.44 75 LYS A O 1
ATOM 585 N N . PHE A 1 76 ? -14.240 -0.260 3.382 1.00 96.81 76 PHE A N 1
ATOM 586 C CA . PHE A 1 76 ? -14.664 0.477 4.574 1.00 96.81 76 PHE A CA 1
ATOM 587 C C . PHE A 1 76 ? -15.335 1.784 4.151 1.00 96.81 76 PHE A C 1
ATOM 589 O O . PHE A 1 76 ? -14.756 2.582 3.424 1.00 96.81 76 PHE A O 1
ATOM 596 N N . ILE A 1 77 ? -16.553 2.048 4.608 1.00 97.38 77 ILE A N 1
ATOM 597 C CA . ILE A 1 77 ? -17.213 3.318 4.303 1.00 97.38 77 ILE A CA 1
ATOM 598 C C . ILE A 1 77 ? -16.595 4.407 5.174 1.00 97.38 77 ILE A C 1
ATOM 600 O O . ILE A 1 77 ? -16.687 4.338 6.399 1.00 97.38 77 ILE A O 1
ATOM 604 N N . VAL A 1 78 ? -15.940 5.386 4.548 1.00 97.81 78 VAL A N 1
ATOM 605 C CA . VAL A 1 78 ? -15.253 6.472 5.256 1.00 97.81 78 VAL A CA 1
ATOM 606 C C . VAL A 1 78 ? -16.258 7.351 5.996 1.00 97.81 78 VAL A C 1
ATOM 608 O O . VAL A 1 78 ? -17.215 7.856 5.403 1.00 97.81 78 VAL A O 1
ATOM 611 N N . ASP A 1 79 ? -15.978 7.611 7.270 1.00 96.88 79 ASP A N 1
ATOM 612 C CA . ASP A 1 79 ? -16.630 8.662 8.038 1.00 96.88 79 ASP A CA 1
ATOM 613 C C . ASP A 1 79 ? -15.958 10.003 7.718 1.00 96.88 79 ASP A C 1
ATOM 615 O O . ASP A 1 79 ? -14.827 10.275 8.124 1.00 96.88 79 ASP A O 1
ATOM 619 N N . ARG A 1 80 ? -16.662 10.859 6.966 1.00 95.56 80 ARG A N 1
ATOM 620 C CA . ARG A 1 80 ? -16.155 12.184 6.579 1.00 95.56 80 ARG A CA 1
ATOM 621 C C . ARG A 1 80 ? -15.780 13.053 7.778 1.00 95.56 80 ARG A C 1
ATOM 623 O O . ARG A 1 80 ? -14.883 13.874 7.631 1.00 95.56 80 ARG A O 1
ATOM 630 N N . SER A 1 81 ? -16.447 12.892 8.921 1.00 96.56 81 SER A N 1
ATOM 631 C CA . SER A 1 81 ? -16.160 13.681 10.125 1.00 96.56 81 SER A CA 1
ATOM 632 C C . SER A 1 81 ? -14.838 13.287 10.789 1.00 96.56 81 SER A C 1
ATOM 634 O O . SER A 1 81 ? -14.236 14.093 11.492 1.00 96.56 81 SER A O 1
ATOM 636 N N . LYS A 1 82 ? -14.350 12.072 10.514 1.00 97.12 82 LYS A N 1
ATOM 637 C CA . LYS A 1 82 ? -13.072 11.542 11.007 1.00 97.12 82 LYS A CA 1
ATOM 638 C C . LYS A 1 82 ? -11.921 11.730 10.020 1.00 97.12 82 LYS A C 1
ATOM 640 O O . LYS A 1 82 ? -10.863 11.128 10.192 1.00 97.12 82 LYS A O 1
ATOM 645 N N . PHE A 1 83 ? -12.124 12.531 8.978 1.00 98.06 83 PHE A N 1
ATOM 646 C CA . PHE A 1 83 ? -11.050 12.948 8.094 1.00 98.06 83 PHE A CA 1
ATOM 647 C C . PHE A 1 83 ? -10.471 14.287 8.549 1.00 98.06 83 PHE A C 1
ATOM 649 O O . PHE A 1 83 ? -11.197 15.272 8.666 1.00 98.06 83 PHE A O 1
ATOM 656 N N . SER A 1 84 ? -9.157 14.343 8.742 1.00 98.06 84 SER A N 1
ATOM 657 C CA . SER A 1 84 ? -8.434 15.581 9.034 1.00 98.06 84 SER A CA 1
ATOM 658 C C . SER A 1 84 ? -7.105 15.631 8.291 1.00 98.06 84 SER A C 1
ATOM 660 O O . SER A 1 84 ? -6.552 14.593 7.926 1.00 98.06 84 SER A O 1
ATOM 662 N N . GLN A 1 85 ? -6.606 16.846 8.053 1.00 98.19 85 GLN A N 1
ATOM 663 C CA . GLN A 1 85 ? -5.269 17.097 7.522 1.00 98.19 85 GLN A CA 1
ATOM 664 C C . GLN A 1 85 ? -4.644 18.279 8.242 1.00 98.19 85 GLN A C 1
ATOM 666 O O . GLN A 1 85 ? -5.257 19.342 8.284 1.00 98.19 85 GLN A O 1
ATOM 671 N N . ASN A 1 86 ? -3.438 18.106 8.773 1.00 98.06 86 ASN A N 1
ATOM 672 C CA . ASN A 1 86 ? -2.730 19.147 9.507 1.00 98.06 86 ASN A CA 1
ATOM 673 C C . ASN A 1 86 ? -1.227 19.060 9.243 1.00 98.06 86 ASN A C 1
ATOM 675 O O . ASN A 1 86 ? -0.685 17.976 9.036 1.00 98.06 86 ASN A O 1
ATOM 679 N N . GLN A 1 87 ? -0.552 20.205 9.295 1.00 98.00 87 GLN A N 1
ATOM 680 C CA . GLN A 1 87 ? 0.901 20.229 9.428 1.00 98.00 87 GLN A CA 1
ATOM 681 C C . GLN A 1 87 ? 1.271 19.850 10.860 1.00 98.00 87 GLN A C 1
ATOM 683 O O . GLN A 1 87 ? 0.705 20.398 11.808 1.00 98.00 87 GLN A O 1
ATOM 688 N N . VAL A 1 88 ? 2.196 18.908 11.013 1.00 98.31 88 VAL A N 1
ATOM 689 C CA . VAL A 1 88 ? 2.656 18.419 12.317 1.00 98.31 88 VAL A CA 1
ATOM 690 C C . VAL A 1 88 ? 4.169 18.232 12.305 1.00 98.31 88 VAL A C 1
ATOM 692 O O . VAL A 1 88 ? 4.776 18.111 11.243 1.00 98.31 88 VAL A O 1
ATOM 695 N N . THR A 1 89 ? 4.769 18.154 13.490 1.00 98.38 89 THR A N 1
ATOM 696 C CA . THR A 1 89 ? 6.158 17.715 13.661 1.00 98.38 89 THR A CA 1
ATOM 697 C C . THR A 1 89 ? 6.150 16.311 14.246 1.00 98.38 89 THR A C 1
ATOM 699 O O . THR A 1 89 ? 5.862 16.127 15.428 1.00 98.38 89 THR A O 1
ATOM 702 N N . ASP A 1 90 ? 6.437 15.318 13.409 1.00 97.50 90 ASP A N 1
ATOM 703 C CA . ASP A 1 90 ? 6.604 13.931 13.826 1.00 97.50 90 ASP A CA 1
ATOM 704 C C . ASP A 1 90 ? 7.935 13.776 14.592 1.00 97.50 90 ASP A C 1
ATOM 706 O O . ASP A 1 90 ? 8.959 14.312 14.156 1.00 97.50 90 ASP A O 1
ATOM 710 N N . PRO A 1 91 ? 7.955 13.069 15.737 1.00 95.88 91 PRO A N 1
ATOM 711 C CA . PRO A 1 91 ? 9.148 12.962 16.576 1.00 95.88 91 PRO A CA 1
ATOM 712 C C . PRO A 1 91 ? 10.322 12.242 15.898 1.00 95.88 91 PRO A C 1
ATOM 714 O O . PRO A 1 91 ? 11.467 12.465 16.286 1.00 95.88 91 PRO A O 1
ATOM 717 N N . GLU A 1 92 ? 10.063 11.379 14.914 1.00 95.62 92 GLU A N 1
ATOM 718 C CA . GLU A 1 92 ? 11.097 10.602 14.224 1.00 95.62 92 GLU A CA 1
ATOM 719 C C . GLU A 1 92 ? 11.413 11.165 12.837 1.00 95.62 92 GLU A C 1
ATOM 721 O O . GLU A 1 92 ? 12.572 11.187 12.418 1.00 95.62 92 GLU A O 1
ATOM 726 N N . PHE A 1 93 ? 10.393 11.660 12.136 1.00 96.62 93 PHE A N 1
ATOM 727 C CA . PHE A 1 93 ? 10.516 12.069 10.735 1.00 96.62 93 PHE A CA 1
ATOM 728 C C . PHE A 1 93 ? 10.491 13.589 10.515 1.00 96.62 93 PHE A C 1
ATOM 730 O O . PHE A 1 93 ? 10.688 14.040 9.385 1.00 96.62 93 PHE A O 1
ATOM 737 N N . GLY A 1 94 ? 10.329 14.379 11.581 1.00 98.00 94 GLY A N 1
ATOM 738 C CA . GLY A 1 94 ? 10.339 15.839 11.524 1.00 98.00 94 GLY A CA 1
ATOM 739 C C . GLY A 1 94 ? 9.027 16.429 10.991 1.00 98.00 94 GLY A C 1
ATOM 740 O O . GLY A 1 94 ? 7.978 15.796 11.114 1.00 98.00 94 GLY A O 1
ATOM 741 N N . PRO A 1 95 ? 9.042 17.659 10.446 1.00 98.38 95 PRO A N 1
ATOM 742 C CA . PRO A 1 95 ? 7.837 18.307 9.938 1.00 98.38 95 PRO A CA 1
ATOM 743 C C . PRO A 1 95 ? 7.259 17.594 8.707 1.00 98.38 95 PRO A C 1
ATOM 745 O O . PRO A 1 95 ? 7.991 17.003 7.905 1.00 98.38 95 PRO A O 1
ATOM 748 N N . GLY A 1 96 ? 5.938 17.651 8.561 1.00 98.25 96 GLY A N 1
ATOM 749 C CA . GLY A 1 96 ? 5.245 17.159 7.378 1.00 98.25 96 GLY A CA 1
ATOM 750 C C . GLY A 1 96 ? 3.725 17.227 7.476 1.00 98.25 96 GLY A C 1
ATOM 751 O O . GLY A 1 96 ? 3.141 17.543 8.519 1.00 98.25 96 GLY A O 1
ATOM 752 N N . LEU A 1 97 ? 3.071 16.872 6.370 1.00 98.69 97 LEU A N 1
ATOM 753 C CA . LEU A 1 97 ? 1.616 16.807 6.294 1.00 98.69 97 LEU A CA 1
ATOM 754 C C . LEU A 1 97 ? 1.115 15.475 6.857 1.00 98.69 97 LEU A C 1
ATOM 756 O O . LEU A 1 97 ? 1.394 14.410 6.304 1.00 98.69 97 LEU A O 1
ATOM 760 N N . GLU A 1 98 ? 0.301 15.536 7.903 1.00 98.69 98 GLU A N 1
ATOM 761 C CA . GLU A 1 98 ? -0.435 14.392 8.428 1.00 98.69 98 GLU A CA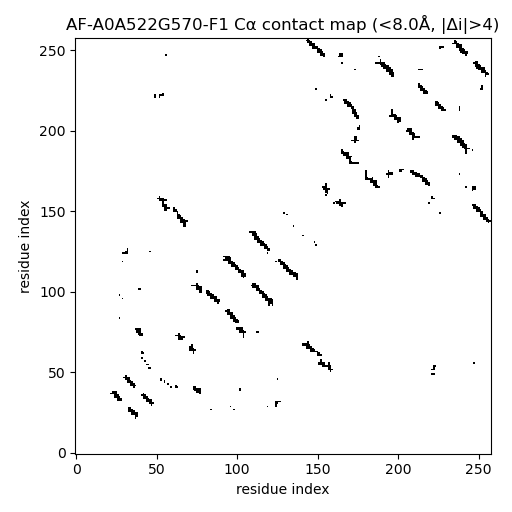 1
ATOM 762 C C . GLU A 1 98 ? -1.886 14.424 7.955 1.00 98.69 98 GLU A C 1
ATOM 764 O O . GLU A 1 98 ? -2.541 15.464 7.994 1.00 98.69 98 GLU A O 1
ATOM 769 N N . ALA A 1 99 ? -2.405 13.266 7.558 1.00 98.69 99 ALA A N 1
ATOM 770 C CA . ALA A 1 99 ? -3.820 13.029 7.359 1.00 98.69 99 ALA A CA 1
ATOM 771 C C . ALA A 1 99 ? -4.288 11.855 8.220 1.00 98.69 99 ALA A C 1
ATOM 773 O O . ALA A 1 99 ? -3.684 10.782 8.193 1.00 98.69 99 ALA A O 1
ATOM 774 N N . ASN A 1 100 ? -5.401 12.031 8.925 1.00 98.69 100 ASN A N 1
ATOM 775 C CA . ASN A 1 100 ? -6.080 10.951 9.634 1.00 98.69 100 ASN A CA 1
ATOM 776 C C . ASN A 1 100 ? -7.409 10.668 8.942 1.00 98.69 100 ASN A C 1
ATOM 778 O O . ASN A 1 100 ? -8.095 11.593 8.509 1.00 98.69 100 ASN A O 1
ATOM 782 N N . ILE A 1 101 ? -7.754 9.393 8.795 1.00 98.38 101 ILE A N 1
ATOM 783 C CA . ILE A 1 101 ? -8.995 8.961 8.155 1.00 98.38 101 ILE A CA 1
ATOM 784 C C . ILE A 1 101 ? -9.492 7.672 8.795 1.00 98.38 101 ILE A C 1
ATOM 786 O O . ILE A 1 101 ? -8.710 6.759 9.055 1.00 98.38 101 ILE A O 1
ATOM 790 N N . ALA A 1 102 ? -10.799 7.586 9.024 1.00 98.44 102 ALA A N 1
ATOM 791 C CA . ALA A 1 102 ? -11.427 6.386 9.556 1.00 98.44 102 ALA A CA 1
ATOM 792 C C . ALA A 1 102 ? -12.660 5.986 8.747 1.00 98.44 102 ALA A C 1
ATOM 794 O O . ALA A 1 102 ? -13.336 6.820 8.148 1.00 98.44 102 ALA A O 1
ATOM 795 N N . GLY A 1 103 ? -12.945 4.690 8.712 1.00 98.06 103 GLY A N 1
ATOM 796 C CA . GLY A 1 103 ? -14.082 4.135 7.994 1.00 98.06 103 GLY A CA 1
ATOM 797 C C . GLY A 1 103 ? -14.531 2.820 8.599 1.00 98.06 103 GLY A C 1
ATOM 798 O O . GLY A 1 103 ? -13.776 2.168 9.312 1.00 98.06 103 GLY A O 1
ATOM 799 N N . THR A 1 104 ? -15.769 2.423 8.326 1.00 98.38 104 THR A N 1
ATOM 800 C CA . THR A 1 104 ? -16.375 1.227 8.922 1.00 98.38 104 THR A CA 1
ATOM 801 C C . THR A 1 104 ? -16.734 0.203 7.855 1.00 98.38 104 THR A C 1
ATOM 803 O O . THR A 1 104 ? -17.369 0.523 6.852 1.00 98.38 104 THR A O 1
ATOM 806 N N . TYR A 1 105 ? -16.356 -1.046 8.090 1.00 97.94 105 TYR A N 1
ATOM 807 C CA . TYR A 1 105 ? -16.891 -2.209 7.401 1.00 97.94 105 TYR A CA 1
ATOM 808 C C . TYR A 1 105 ? -18.037 -2.768 8.243 1.00 97.94 105 TYR A C 1
ATOM 810 O O . TYR A 1 105 ? -17.854 -3.040 9.429 1.00 97.94 105 TYR A O 1
ATOM 818 N N . ASN A 1 106 ? -19.220 -2.902 7.647 1.00 96.19 106 ASN A N 1
ATOM 819 C CA . ASN A 1 106 ? -20.414 -3.410 8.318 1.00 96.19 106 ASN A CA 1
ATOM 820 C C . ASN A 1 106 ? -21.135 -4.395 7.390 1.00 96.19 106 ASN A C 1
ATOM 822 O O . ASN A 1 106 ? -21.762 -3.977 6.413 1.00 96.19 106 ASN A O 1
ATOM 826 N N . GLN A 1 107 ? -20.986 -5.692 7.654 1.00 93.94 107 GLN A N 1
ATOM 827 C CA . GLN A 1 107 ? -21.588 -6.774 6.871 1.00 93.94 107 GLN A CA 1
ATOM 828 C C . GLN A 1 107 ? -21.986 -7.918 7.810 1.00 93.94 107 GLN A C 1
ATOM 830 O O . GLN A 1 107 ? -21.129 -8.547 8.434 1.00 93.94 107 GLN A O 1
ATOM 835 N N . GLY A 1 108 ? -23.286 -8.216 7.877 1.00 89.19 108 GLY A N 1
ATOM 836 C CA . GLY A 1 108 ? -23.819 -9.240 8.773 1.00 89.19 108 GLY A CA 1
ATOM 837 C C . GLY A 1 108 ? -23.531 -8.915 10.240 1.00 89.19 108 GLY A C 1
ATOM 838 O O . GLY A 1 108 ? -23.939 -7.873 10.741 1.00 89.19 108 GLY A O 1
ATOM 839 N N . ASP A 1 109 ? -22.824 -9.819 10.910 1.00 89.62 109 ASP A N 1
ATOM 840 C CA . ASP A 1 109 ? -22.414 -9.732 12.313 1.00 89.62 109 ASP A CA 1
ATOM 841 C C . ASP A 1 109 ? -21.057 -9.031 12.525 1.00 89.62 109 ASP A C 1
ATOM 843 O O . ASP A 1 109 ? -20.674 -8.759 13.663 1.00 89.62 109 ASP A O 1
ATOM 847 N N . LEU A 1 110 ? -20.321 -8.735 11.447 1.00 95.62 110 LEU A N 1
ATOM 848 C CA . LEU A 1 110 ? -19.014 -8.085 11.510 1.00 95.62 110 LEU A CA 1
ATOM 849 C C . LEU A 1 110 ? -19.139 -6.571 11.353 1.00 95.62 110 LEU A C 1
ATOM 851 O O . LEU A 1 110 ? -19.527 -6.068 10.294 1.00 95.62 110 LEU A O 1
ATOM 855 N N . LYS A 1 111 ? -18.712 -5.851 12.394 1.00 97.38 111 LYS A N 1
ATOM 856 C CA . LYS A 1 111 ? -18.578 -4.395 12.398 1.00 97.38 111 LYS A CA 1
ATOM 857 C C . LYS A 1 111 ? -17.168 -4.013 12.836 1.00 97.38 111 LYS A C 1
ATOM 859 O O . LYS A 1 111 ? -16.814 -4.178 13.999 1.00 97.38 111 LYS A O 1
ATOM 864 N N . ILE A 1 112 ? -16.366 -3.510 11.905 1.00 98.25 112 ILE A N 1
ATOM 865 C CA . ILE A 1 112 ? -14.952 -3.186 12.133 1.00 98.25 112 ILE A CA 1
ATOM 866 C C . ILE A 1 112 ? -14.707 -1.752 11.684 1.00 98.25 112 ILE A C 1
ATOM 868 O O . ILE A 1 112 ? -15.038 -1.390 10.555 1.00 98.25 112 ILE A O 1
ATOM 872 N N . GLU A 1 113 ? -14.105 -0.939 12.542 1.00 98.38 113 GLU A N 1
ATOM 873 C CA . GLU A 1 113 ? -13.548 0.349 12.143 1.00 98.38 113 GLU A CA 1
ATOM 874 C C . GLU A 1 113 ? -12.085 0.178 11.736 1.00 98.38 113 GLU A C 1
ATOM 876 O O . GLU A 1 113 ? -11.315 -0.484 12.424 1.00 98.38 113 GLU A O 1
ATOM 881 N N . ARG A 1 114 ? -11.702 0.791 10.619 1.00 98.25 114 ARG A N 1
ATOM 882 C CA . ARG A 1 114 ? -10.317 0.988 10.199 1.00 98.25 114 ARG A CA 1
ATOM 883 C C . ARG A 1 114 ? -9.961 2.446 10.428 1.00 98.25 114 ARG A C 1
ATOM 885 O O . ARG A 1 114 ? -10.664 3.320 9.924 1.00 98.25 114 ARG A O 1
ATOM 892 N N . GLN A 1 115 ? -8.854 2.701 11.111 1.00 98.50 115 GLN A N 1
ATOM 893 C CA . GLN A 1 115 ? -8.264 4.029 11.254 1.00 98.50 115 GLN A CA 1
ATOM 894 C C . GLN A 1 115 ? -6.896 4.019 10.578 1.00 98.50 115 GLN A C 1
ATOM 896 O O . GLN A 1 115 ? -6.090 3.124 10.820 1.00 98.50 115 GLN A O 1
ATOM 901 N N . THR A 1 116 ? -6.623 4.992 9.717 1.00 98.31 116 THR A N 1
ATOM 902 C CA . THR A 1 116 ? -5.341 5.117 9.026 1.00 98.31 116 THR A CA 1
ATOM 903 C C . THR A 1 116 ? -4.792 6.526 9.221 1.00 98.31 116 THR A C 1
ATOM 905 O O . THR A 1 116 ? -5.432 7.511 8.855 1.00 98.31 116 THR A O 1
ATOM 908 N N . ARG A 1 117 ? -3.578 6.606 9.765 1.00 98.38 117 ARG A N 1
ATOM 909 C CA . ARG A 1 117 ? -2.720 7.791 9.722 1.00 98.38 117 ARG A CA 1
ATOM 910 C C . ARG A 1 117 ? -1.840 7.705 8.481 1.00 98.38 117 ARG A C 1
ATOM 912 O O . ARG A 1 117 ? -1.223 6.666 8.237 1.00 98.38 117 ARG A O 1
ATOM 919 N N . ILE A 1 118 ? -1.766 8.795 7.732 1.00 98.62 118 ILE A N 1
ATOM 920 C CA . ILE A 1 118 ? -0.902 8.979 6.568 1.00 98.62 118 ILE A CA 1
ATOM 921 C C . ILE A 1 118 ? -0.017 10.182 6.850 1.00 98.62 118 ILE A C 1
ATOM 923 O O . ILE A 1 118 ? -0.535 11.254 7.142 1.00 98.62 118 ILE A O 1
ATOM 927 N N . PHE A 1 119 ? 1.295 10.022 6.752 1.00 98.69 119 PHE A N 1
ATOM 928 C CA . PHE A 1 119 ? 2.242 11.101 6.993 1.00 98.69 119 PHE A CA 1
ATOM 929 C C . PHE A 1 119 ? 3.170 11.280 5.793 1.00 98.69 119 PHE A C 1
ATOM 931 O O . PHE A 1 119 ? 3.773 10.316 5.318 1.00 98.69 119 PHE A O 1
ATOM 938 N N . LEU A 1 120 ? 3.248 12.510 5.289 1.00 98.62 120 LEU A N 1
ATOM 939 C CA . LEU A 1 120 ? 4.109 12.924 4.184 1.00 98.62 120 LEU A CA 1
ATOM 940 C C . LEU A 1 120 ? 5.215 13.830 4.757 1.00 98.62 120 LEU A C 1
ATOM 942 O O . LEU A 1 120 ? 4.973 15.029 4.909 1.00 98.62 120 LEU A O 1
ATOM 946 N N . PRO A 1 121 ? 6.384 13.275 5.130 1.00 98.19 121 PRO A N 1
ATOM 947 C CA . PRO A 1 121 ? 7.488 14.046 5.704 1.00 98.19 121 PRO A CA 1
ATOM 948 C C . PRO A 1 121 ? 8.103 15.016 4.690 1.00 98.19 121 PRO A C 1
ATOM 950 O O . PRO A 1 121 ? 8.450 14.616 3.578 1.00 98.19 121 PRO A O 1
ATOM 953 N N . ASP A 1 122 ? 8.357 16.260 5.098 1.00 97.69 122 ASP A N 1
ATOM 954 C CA . ASP A 1 122 ? 8.961 17.277 4.223 1.00 97.69 122 ASP A CA 1
ATOM 955 C C . ASP A 1 122 ? 10.387 16.897 3.799 1.00 97.69 122 ASP A C 1
ATOM 957 O O . ASP A 1 122 ? 10.811 17.154 2.673 1.00 97.69 122 ASP A O 1
ATOM 961 N N . LYS A 1 123 ? 11.126 16.234 4.700 1.00 97.25 123 LYS A N 1
ATOM 962 C CA . LYS A 1 123 ? 12.502 15.772 4.462 1.00 97.25 123 LYS A CA 1
ATOM 963 C C . LYS A 1 123 ? 12.591 14.670 3.398 1.00 97.25 123 LYS A C 1
ATOM 965 O O . LYS A 1 123 ? 13.638 14.525 2.770 1.00 97.25 123 LYS A O 1
ATOM 970 N N . PHE A 1 124 ? 11.526 13.891 3.206 1.00 97.06 124 PHE A N 1
ATOM 971 C CA . PHE A 1 124 ? 11.493 12.759 2.277 1.00 97.06 124 PHE A CA 1
ATOM 972 C C . PHE A 1 124 ? 10.267 12.877 1.360 1.00 97.06 124 PHE A C 1
ATOM 974 O O . PHE A 1 124 ? 9.294 12.141 1.528 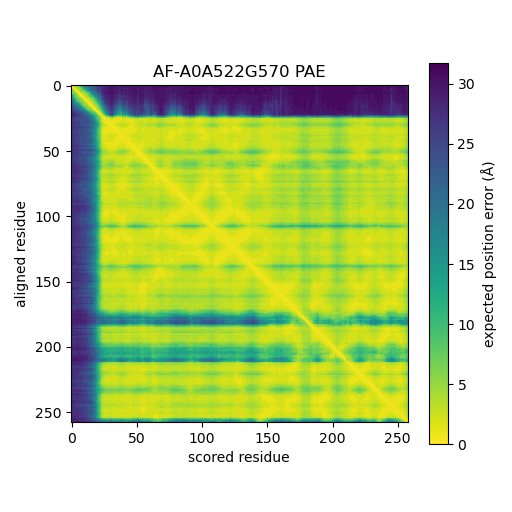1.00 97.06 124 PHE A O 1
ATOM 981 N N . PRO A 1 125 ? 10.289 13.798 0.382 1.00 96.12 125 PRO A N 1
ATOM 982 C CA . PRO A 1 125 ? 9.097 14.165 -0.384 1.00 96.12 125 PRO A CA 1
ATOM 983 C C . PRO A 1 125 ? 8.522 13.002 -1.213 1.00 96.12 125 PRO A C 1
ATOM 985 O O . PRO A 1 125 ? 7.306 12.938 -1.403 1.00 96.12 125 PRO A O 1
ATOM 988 N N . ALA A 1 126 ? 9.367 12.046 -1.617 1.00 96.44 126 ALA A N 1
ATOM 989 C CA . ALA A 1 126 ? 8.992 10.821 -2.325 1.00 96.44 126 ALA A CA 1
ATOM 990 C C . ALA A 1 126 ? 8.467 9.690 -1.416 1.00 96.44 126 ALA A C 1
ATOM 992 O O . ALA A 1 126 ? 8.159 8.604 -1.915 1.00 96.44 126 ALA A O 1
ATOM 993 N N . VAL A 1 127 ? 8.333 9.914 -0.103 1.00 97.38 127 VAL A N 1
ATOM 994 C CA . VAL A 1 127 ? 7.893 8.909 0.877 1.00 97.38 127 VAL A CA 1
ATOM 995 C C . VAL A 1 127 ? 6.502 9.234 1.423 1.00 97.38 127 VAL A C 1
ATOM 997 O O . VAL A 1 127 ? 6.179 10.376 1.740 1.00 97.38 127 VAL A O 1
ATOM 1000 N N . ALA A 1 128 ? 5.684 8.195 1.586 1.00 97.94 128 ALA A N 1
ATOM 1001 C CA . ALA A 1 128 ? 4.445 8.249 2.348 1.00 97.94 128 ALA A CA 1
ATOM 1002 C C . ALA A 1 128 ? 4.468 7.170 3.432 1.00 97.94 128 ALA A C 1
ATOM 1004 O O . ALA A 1 128 ? 4.648 5.988 3.139 1.00 97.94 128 ALA A O 1
ATOM 1005 N N . LEU A 1 129 ? 4.281 7.582 4.683 1.00 98.06 129 LEU A N 1
ATOM 1006 C CA . LEU A 1 129 ? 4.243 6.690 5.835 1.00 98.06 129 LEU A CA 1
ATOM 1007 C C . LEU A 1 129 ? 2.799 6.405 6.221 1.00 98.06 129 LEU A C 1
ATOM 1009 O O . LEU A 1 129 ? 1.968 7.310 6.262 1.00 98.06 129 LEU A O 1
ATOM 1013 N N . PHE A 1 130 ? 2.508 5.148 6.537 1.00 98.00 130 PHE A N 1
ATOM 1014 C CA . PHE A 1 130 ? 1.166 4.713 6.891 1.00 98.00 130 PHE A CA 1
ATOM 1015 C C . PHE A 1 130 ? 1.186 3.948 8.203 1.00 98.00 130 PHE A C 1
ATOM 1017 O O . PHE A 1 130 ? 1.998 3.047 8.393 1.00 98.00 130 PHE A O 1
ATOM 1024 N N . ARG A 1 131 ? 0.226 4.253 9.073 1.00 97.06 131 ARG A N 1
ATOM 1025 C CA . ARG A 1 131 ? -0.072 3.463 10.267 1.00 97.06 131 ARG A CA 1
ATOM 1026 C C . ARG A 1 131 ? -1.562 3.175 10.284 1.00 97.06 131 ARG A C 1
ATOM 1028 O O . ARG A 1 131 ? -2.359 4.107 10.254 1.00 97.06 131 ARG A O 1
ATOM 1035 N N . THR A 1 132 ? -1.935 1.900 10.293 1.00 97.00 132 THR A N 1
ATOM 1036 C CA . THR A 1 132 ? -3.341 1.480 10.303 1.00 97.00 132 THR A CA 1
ATOM 1037 C C . THR A 1 132 ? -3.639 0.685 11.564 1.00 97.00 132 THR A C 1
ATOM 1039 O O . THR A 1 132 ? -2.840 -0.155 11.962 1.00 97.00 132 THR A O 1
ATOM 1042 N N . SER A 1 133 ? -4.786 0.948 12.178 1.00 96.94 133 SER A N 1
ATOM 1043 C CA . SER A 1 133 ? -5.356 0.150 13.259 1.00 96.94 133 SER A CA 1
ATOM 1044 C C . SER A 1 133 ? -6.772 -0.289 12.892 1.00 96.94 133 SER A C 1
ATOM 1046 O O . SER A 1 133 ? -7.472 0.373 12.117 1.00 96.94 133 SER A O 1
ATOM 1048 N N . TYR A 1 134 ? -7.186 -1.420 13.457 1.00 97.81 134 TYR A N 1
ATOM 1049 C CA . TYR A 1 134 ? -8.539 -1.945 13.330 1.00 97.81 134 TYR A CA 1
ATOM 1050 C C . TYR A 1 134 ? -9.162 -2.079 14.715 1.00 97.81 134 TYR A C 1
ATOM 1052 O O . TYR A 1 134 ? -8.514 -2.548 15.649 1.00 97.81 134 TYR A O 1
ATOM 1060 N N . LEU A 1 135 ? -10.420 -1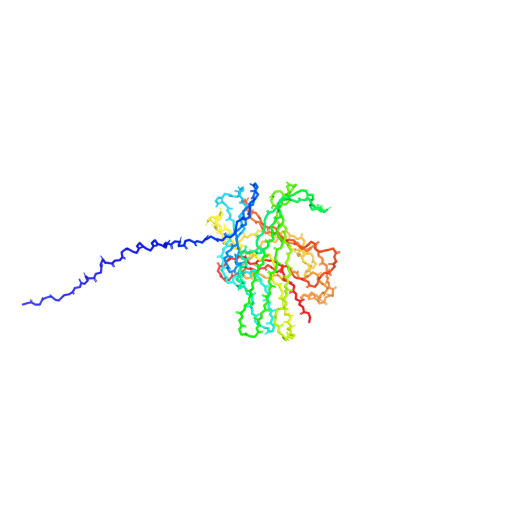.671 14.838 1.00 97.62 135 LEU A N 1
ATOM 1061 C CA . LEU A 1 135 ? -11.198 -1.766 16.064 1.00 97.62 135 LEU A CA 1
ATOM 1062 C C . LEU A 1 135 ? -12.450 -2.602 15.803 1.00 97.62 135 LEU A C 1
ATOM 1064 O O . LEU A 1 135 ? -13.249 -2.279 14.922 1.00 97.62 135 LEU A O 1
ATOM 1068 N N . ASN A 1 136 ? -12.635 -3.662 16.586 1.00 97.81 136 ASN A N 1
ATOM 1069 C CA . ASN A 1 136 ? -13.883 -4.415 16.600 1.00 97.81 136 ASN A CA 1
ATOM 1070 C C . ASN A 1 136 ? -14.970 -3.575 17.289 1.00 97.81 136 ASN A C 1
ATOM 1072 O O . ASN A 1 136 ? -14.877 -3.286 18.478 1.00 97.81 136 ASN A O 1
ATOM 1076 N N . LEU A 1 137 ? -15.987 -3.175 16.528 1.00 97.50 137 LEU A N 1
ATOM 1077 C CA . LEU A 1 137 ? -17.168 -2.458 17.018 1.00 97.50 137 LEU A CA 1
ATOM 1078 C C . LEU A 1 137 ? -18.370 -3.393 17.223 1.00 97.50 137 LEU A C 1
ATOM 1080 O O . LEU A 1 137 ? -19.460 -2.928 17.566 1.00 97.50 137 LEU A O 1
ATOM 1084 N N . GLY A 1 138 ? -18.207 -4.681 16.916 1.00 94.81 138 GLY A N 1
ATOM 1085 C CA . GLY A 1 138 ? -19.205 -5.711 17.151 1.00 94.81 138 GLY A CA 1
ATOM 1086 C C . GLY A 1 138 ? -19.251 -6.144 18.615 1.00 94.81 138 GLY A C 1
ATOM 1087 O O . GLY A 1 138 ? -18.407 -5.781 19.430 1.00 94.81 138 GLY A O 1
ATOM 1088 N N . SER A 1 139 ? -20.257 -6.947 18.947 1.00 92.19 139 SER A N 1
ATOM 1089 C CA . SER A 1 139 ? -20.463 -7.482 20.298 1.00 92.19 139 SER A CA 1
ATOM 1090 C C . SER A 1 139 ? -19.788 -8.833 20.539 1.00 92.19 139 SER A C 1
ATOM 1092 O O . SER A 1 139 ? -19.731 -9.283 21.681 1.00 92.19 139 SER A O 1
ATOM 1094 N N . ARG A 1 140 ? -19.297 -9.497 19.486 1.00 94.31 140 ARG A N 1
ATOM 1095 C CA . ARG A 1 140 ? -18.617 -10.791 19.591 1.00 94.31 140 ARG A CA 1
ATOM 1096 C C . ARG A 1 140 ? -17.112 -10.657 19.432 1.00 94.31 140 ARG A C 1
ATOM 1098 O O . ARG A 1 140 ? -16.631 -9.765 18.734 1.00 94.31 140 ARG A O 1
ATOM 1105 N N . ASN A 1 141 ? -16.388 -11.613 20.001 1.00 95.00 141 ASN A N 1
ATOM 1106 C CA . ASN A 1 141 ? -14.979 -11.812 19.692 1.00 95.00 141 ASN A CA 1
ATOM 1107 C C . ASN A 1 141 ? -14.818 -12.220 18.223 1.00 95.00 141 ASN A C 1
ATOM 1109 O O . ASN A 1 141 ? -15.673 -12.914 17.662 1.00 95.00 141 ASN A O 1
ATOM 1113 N N . ILE A 1 142 ? -13.722 -11.776 17.619 1.00 95.38 142 ILE A N 1
ATOM 1114 C CA . ILE A 1 142 ? -13.365 -12.055 16.230 1.00 95.38 142 ILE A CA 1
ATOM 1115 C C . ILE A 1 142 ? -11.949 -12.623 16.190 1.00 95.38 142 ILE A C 1
ATOM 1117 O O . ILE A 1 142 ? -11.106 -12.201 16.985 1.00 95.38 142 ILE A O 1
ATOM 1121 N N . HIS A 1 143 ? -11.684 -13.551 15.274 1.00 95.81 143 HIS A N 1
ATOM 1122 C CA . HIS A 1 143 ? -10.326 -13.959 14.950 1.00 95.81 143 HIS A CA 1
ATOM 1123 C C . HIS A 1 143 ? -9.867 -13.174 13.722 1.00 95.81 143 HIS A C 1
ATOM 1125 O O . HIS A 1 143 ? -10.513 -13.192 12.675 1.00 95.81 143 HIS A O 1
ATOM 1131 N N . VAL A 1 144 ? -8.770 -12.434 13.864 1.00 96.44 144 VAL A N 1
ATOM 1132 C CA . VAL A 1 144 ? -8.080 -11.856 12.711 1.00 96.44 144 VAL A CA 1
ATOM 1133 C C . VAL A 1 144 ? -7.266 -12.986 12.100 1.00 96.44 144 VAL A C 1
ATOM 1135 O O . VAL A 1 144 ? -6.535 -13.633 12.835 1.00 96.44 144 VAL A O 1
ATOM 1138 N N . ASP A 1 145 ? -7.391 -13.227 10.797 1.00 96.25 145 ASP A N 1
ATOM 1139 C CA . ASP A 1 145 ? -6.566 -14.213 10.084 1.00 96.25 145 ASP A CA 1
ATOM 1140 C C . ASP A 1 145 ? -5.321 -13.545 9.473 1.00 96.25 145 ASP A C 1
ATOM 1142 O O . ASP A 1 145 ? -4.236 -14.119 9.398 1.00 96.25 145 ASP A O 1
ATOM 1146 N N . SER A 1 146 ? -5.490 -12.328 8.938 1.00 96.12 146 SER A N 1
ATOM 1147 C CA . SER A 1 146 ? -4.392 -11.559 8.342 1.00 96.12 146 SER A CA 1
ATOM 1148 C C . SER A 1 146 ? -4.751 -10.099 8.092 1.00 96.12 146 SER A C 1
ATOM 1150 O O . SER A 1 146 ? -5.921 -9.738 7.943 1.00 96.12 146 SER A O 1
ATOM 1152 N N . VAL A 1 147 ? -3.726 -9.263 7.954 1.00 96.69 147 VAL A N 1
ATOM 1153 C CA . VAL A 1 147 ? -3.830 -7.871 7.506 1.00 96.69 147 VAL A CA 1
ATOM 1154 C C . VAL A 1 147 ? -2.920 -7.677 6.297 1.00 96.69 147 VAL A C 1
ATOM 1156 O O . VAL A 1 147 ? -1.736 -7.998 6.345 1.00 96.69 147 VAL A O 1
ATOM 1159 N N . PHE A 1 148 ? -3.462 -7.131 5.206 1.00 95.81 148 PHE A N 1
ATOM 1160 C CA . PHE A 1 148 ? -2.687 -6.757 4.025 1.00 95.81 148 PHE A CA 1
ATOM 1161 C C . PHE A 1 148 ? -2.588 -5.229 3.940 1.00 95.81 148 PHE A C 1
ATOM 1163 O O . PHE A 1 148 ? -3.542 -4.540 3.562 1.00 95.81 148 PHE A O 1
ATOM 1170 N N . SER A 1 149 ? -1.419 -4.707 4.293 1.00 95.25 149 SER A N 1
ATOM 1171 C CA . SER A 1 149 ? -1.074 -3.286 4.343 1.00 95.25 149 SER A CA 1
ATOM 1172 C C . SER A 1 149 ? -0.210 -2.890 3.144 1.00 95.25 149 SER A C 1
ATOM 1174 O O . SER A 1 149 ? 0.511 -3.712 2.587 1.00 95.25 149 SER A O 1
ATOM 1176 N N . GLN A 1 150 ? -0.286 -1.621 2.724 1.00 94.25 150 GLN A N 1
ATOM 1177 C CA . GLN A 1 150 ? 0.527 -1.062 1.623 1.00 94.25 150 GLN A CA 1
ATOM 1178 C C . GLN A 1 150 ? 0.610 -1.942 0.370 1.00 94.25 150 GLN A C 1
ATOM 1180 O O . GLN A 1 150 ? 1.654 -2.062 -0.263 1.00 94.25 150 GLN A O 1
ATOM 1185 N N . ARG A 1 151 ? -0.523 -2.557 0.017 1.00 94.69 151 ARG A N 1
ATOM 1186 C CA . ARG A 1 151 ? -0.655 -3.372 -1.183 1.00 94.69 151 ARG A CA 1
ATOM 1187 C C . ARG A 1 151 ? -0.683 -2.485 -2.421 1.00 94.69 151 ARG A C 1
ATOM 1189 O O . ARG A 1 151 ? -1.530 -1.595 -2.521 1.00 94.69 151 ARG A O 1
ATOM 1196 N N . VAL A 1 152 ? 0.232 -2.742 -3.340 1.00 95.56 152 VAL A N 1
ATOM 1197 C CA . VAL A 1 152 ? 0.407 -2.035 -4.603 1.00 95.56 152 VAL A CA 1
ATOM 1198 C C . VAL A 1 152 ? 0.281 -3.014 -5.758 1.00 95.56 152 VAL A C 1
ATOM 1200 O O . VAL A 1 152 ? 0.669 -4.177 -5.658 1.00 95.56 152 VAL A O 1
ATOM 1203 N N . LEU A 1 153 ? -0.257 -2.518 -6.867 1.00 97.62 153 LEU A N 1
ATOM 1204 C CA . LEU A 1 153 ? -0.309 -3.246 -8.122 1.00 97.62 153 LEU A CA 1
ATOM 1205 C C . LEU A 1 153 ? 0.511 -2.480 -9.155 1.00 97.62 153 LEU A C 1
ATOM 1207 O O . LEU A 1 153 ? 0.300 -1.284 -9.347 1.00 97.62 153 LEU A O 1
ATOM 1211 N N . LEU A 1 154 ? 1.439 -3.164 -9.815 1.00 98.12 154 LEU A N 1
ATOM 1212 C CA . LEU A 1 154 ? 2.362 -2.569 -10.772 1.00 98.12 154 LEU A CA 1
ATOM 1213 C C . LEU A 1 154 ? 2.146 -3.158 -12.167 1.00 98.12 154 LEU A C 1
ATOM 1215 O O . LEU A 1 154 ? 1.879 -4.350 -12.327 1.00 98.12 154 LEU A O 1
ATOM 1219 N N . ASN A 1 155 ? 2.285 -2.321 -13.189 1.00 98.00 155 ASN A N 1
ATOM 1220 C CA . ASN A 1 155 ? 2.270 -2.724 -14.589 1.00 98.00 155 ASN A CA 1
ATOM 1221 C C . ASN A 1 155 ? 3.291 -1.892 -15.370 1.00 98.00 155 ASN A C 1
ATOM 1223 O O . ASN A 1 155 ? 3.099 -0.692 -15.571 1.00 98.00 155 ASN A O 1
ATOM 1227 N N . ARG A 1 156 ? 4.368 -2.535 -15.840 1.00 97.88 156 ARG A N 1
ATOM 1228 C CA . ARG A 1 156 ? 5.472 -1.849 -16.528 1.00 97.88 156 ARG A CA 1
ATOM 1229 C C . ARG A 1 156 ? 5.027 -1.198 -17.834 1.00 97.88 156 ARG A C 1
ATOM 1231 O O . ARG A 1 156 ? 5.516 -0.124 -18.167 1.00 97.88 156 ARG A O 1
ATOM 1238 N N . GLN A 1 157 ? 4.061 -1.795 -18.534 1.00 97.44 157 GLN A N 1
ATOM 1239 C CA . GLN A 1 157 ? 3.574 -1.289 -19.822 1.00 97.44 157 GLN A CA 1
ATOM 1240 C C . GLN A 1 157 ? 2.890 0.074 -19.730 1.00 97.44 157 GLN A C 1
ATOM 1242 O O . GLN A 1 157 ? 2.797 0.759 -20.743 1.00 97.44 157 GLN A O 1
ATOM 1247 N N . LEU A 1 158 ? 2.436 0.483 -18.539 1.00 97.00 158 LEU A N 1
ATOM 1248 C CA . LEU A 1 158 ? 1.879 1.822 -18.340 1.00 97.00 158 LEU A CA 1
ATOM 1249 C C . LEU A 1 158 ? 2.932 2.915 -18.569 1.00 97.00 158 LEU A C 1
ATOM 1251 O O . LEU A 1 158 ? 2.602 3.967 -19.100 1.00 97.00 158 LEU A O 1
ATOM 1255 N N . ALA A 1 159 ? 4.189 2.646 -18.207 1.00 96.62 159 ALA A N 1
ATOM 1256 C CA . ALA A 1 159 ? 5.296 3.588 -18.341 1.00 96.62 159 ALA A CA 1
ATOM 1257 C C . ALA A 1 159 ? 6.215 3.281 -19.532 1.00 96.62 159 ALA A C 1
ATOM 1259 O O . ALA A 1 159 ? 6.846 4.179 -20.085 1.00 96.62 159 ALA A O 1
ATOM 1260 N N . GLU A 1 160 ? 6.322 2.004 -19.902 1.00 96.81 160 GLU A N 1
ATOM 1261 C CA . GLU A 1 160 ? 7.213 1.492 -20.941 1.00 96.81 160 GLU A CA 1
ATOM 1262 C C . GLU A 1 160 ? 6.425 0.534 -21.863 1.00 96.81 160 GLU A C 1
ATOM 1264 O O . GLU A 1 160 ? 6.536 -0.687 -21.722 1.00 96.81 160 GLU A O 1
ATOM 1269 N N . PRO A 1 161 ? 5.607 1.045 -22.809 1.00 96.44 161 PRO A N 1
ATOM 1270 C CA . PRO A 1 161 ? 4.667 0.224 -23.588 1.00 96.44 161 PRO A CA 1
ATOM 1271 C C . PRO A 1 161 ? 5.302 -0.900 -24.421 1.00 96.44 161 PRO A C 1
ATOM 1273 O O . PRO A 1 161 ? 4.619 -1.856 -24.780 1.00 96.44 161 PRO A O 1
ATOM 1276 N N . SER A 1 162 ? 6.598 -0.802 -24.737 1.00 96.50 162 SER A N 1
ATOM 1277 C CA . SER A 1 162 ? 7.344 -1.823 -25.484 1.00 96.50 162 SER A CA 1
ATOM 1278 C C . SER A 1 162 ? 7.831 -3.001 -24.629 1.00 96.50 162 SER A C 1
ATOM 1280 O O . SER A 1 162 ? 8.372 -3.960 -25.174 1.00 96.50 162 SER A O 1
ATOM 1282 N N . GLU A 1 163 ? 7.694 -2.938 -23.304 1.00 97.19 163 GLU A N 1
ATOM 1283 C CA . GLU A 1 163 ? 8.118 -4.000 -22.385 1.00 97.19 163 GLU A CA 1
ATOM 1284 C C . GLU A 1 163 ? 6.967 -4.952 -22.032 1.00 97.19 163 GLU A C 1
ATOM 1286 O O . GLU A 1 163 ? 5.802 -4.727 -22.357 1.00 97.19 163 GLU A O 1
ATOM 1291 N N . GLN A 1 164 ? 7.288 -6.055 -21.356 1.00 97.75 164 GLN A N 1
ATOM 1292 C CA . GLN A 1 164 ? 6.274 -6.943 -20.779 1.00 97.75 164 GLN A CA 1
ATOM 1293 C C . GLN A 1 164 ? 5.812 -6.401 -19.421 1.00 97.75 164 GLN A C 1
ATOM 1295 O O . GLN A 1 164 ? 6.636 -5.936 -18.633 1.00 97.75 164 GLN A O 1
ATOM 1300 N N . SER A 1 165 ? 4.513 -6.509 -19.120 1.00 97.69 165 SER A N 1
ATOM 1301 C CA . SER A 1 165 ? 3.871 -5.912 -17.934 1.00 97.69 165 SER A CA 1
ATOM 1302 C C . SER A 1 165 ? 4.547 -6.264 -16.606 1.00 97.69 165 SER A C 1
ATOM 1304 O O . SER A 1 165 ? 4.612 -5.418 -15.716 1.00 97.69 165 SER A O 1
ATOM 1306 N N . PHE A 1 166 ? 5.083 -7.484 -16.489 1.00 97.94 166 PHE A N 1
ATOM 1307 C CA . PHE A 1 166 ? 5.691 -7.995 -15.259 1.00 97.94 166 PHE A CA 1
ATOM 1308 C C . PHE A 1 166 ? 7.198 -7.773 -15.164 1.00 97.94 166 PHE A C 1
ATOM 1310 O O . PHE A 1 166 ? 7.770 -8.053 -14.116 1.00 97.94 166 PHE A O 1
ATOM 1317 N N . LYS A 1 167 ? 7.870 -7.377 -16.250 1.00 97.38 167 LYS A N 1
ATOM 1318 C CA . LYS A 1 167 ? 9.327 -7.506 -16.391 1.00 97.38 167 LYS A CA 1
ATOM 1319 C C . LYS A 1 167 ? 10.053 -6.400 -15.632 1.00 97.38 167 LYS A C 1
ATOM 1321 O O . LYS A 1 167 ? 10.655 -5.523 -16.233 1.00 97.38 167 LYS A O 1
ATOM 1326 N N . PHE A 1 168 ? 9.980 -6.420 -14.314 1.00 98.12 168 PHE A N 1
ATOM 1327 C CA . PHE A 1 168 ? 10.717 -5.522 -13.439 1.00 98.12 168 PHE A CA 1
ATOM 1328 C C . PHE A 1 168 ? 11.980 -6.202 -12.924 1.00 98.12 168 PHE A C 1
ATOM 1330 O O . PHE A 1 168 ? 12.038 -7.431 -12.814 1.00 98.12 168 PHE A O 1
ATOM 1337 N N . ALA A 1 169 ? 12.972 -5.387 -12.591 1.00 96.88 169 ALA A N 1
ATOM 1338 C CA . ALA A 1 169 ? 14.014 -5.810 -11.680 1.00 96.88 169 ALA A CA 1
ATOM 1339 C C . ALA A 1 169 ? 13.517 -5.622 -10.242 1.00 96.88 169 ALA A C 1
ATOM 1341 O O . ALA A 1 169 ? 12.672 -4.763 -9.975 1.00 96.88 169 ALA A O 1
ATOM 1342 N N . THR A 1 170 ? 13.994 -6.452 -9.323 1.00 95.19 170 THR A N 1
ATOM 1343 C CA . THR A 1 170 ? 13.567 -6.395 -7.935 1.00 95.19 170 THR A CA 1
ATOM 1344 C C . THR A 1 170 ? 14.662 -6.800 -6.962 1.00 95.19 170 THR A C 1
ATOM 1346 O O . THR A 1 170 ? 15.491 -7.669 -7.239 1.00 95.19 170 THR A O 1
ATOM 1349 N N . PHE A 1 171 ? 14.615 -6.162 -5.799 1.00 93.31 171 PHE A N 1
ATOM 1350 C CA . PHE A 1 171 ? 15.296 -6.575 -4.589 1.00 93.31 171 PHE A CA 1
ATOM 1351 C C . PHE A 1 171 ? 14.272 -7.218 -3.650 1.00 93.31 171 PHE A C 1
ATOM 1353 O O . PHE A 1 171 ? 13.203 -6.652 -3.396 1.00 93.31 171 PHE A O 1
ATOM 1360 N N . GLN A 1 172 ? 14.609 -8.398 -3.134 1.00 91.75 172 GLN A N 1
ATOM 1361 C CA . GLN A 1 172 ? 13.766 -9.181 -2.240 1.00 91.75 172 GLN A CA 1
ATOM 1362 C C . GLN A 1 172 ? 14.429 -9.225 -0.864 1.00 91.75 172 GLN A C 1
ATOM 1364 O O . GLN A 1 172 ? 15.499 -9.799 -0.699 1.00 91.75 172 GLN A O 1
ATOM 1369 N N . GLY A 1 173 ? 13.811 -8.603 0.137 1.00 88.75 173 GLY A N 1
ATOM 1370 C CA . GLY A 1 173 ? 14.432 -8.498 1.453 1.00 88.75 173 GLY A CA 1
ATOM 1371 C C . GLY A 1 173 ? 14.352 -9.756 2.321 1.00 88.7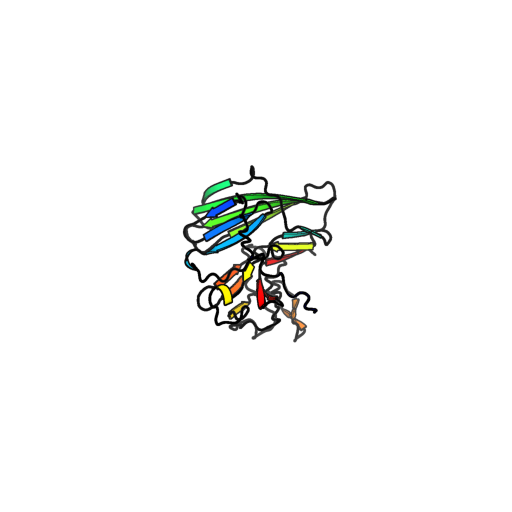5 173 GLY A C 1
ATOM 1372 O O . GLY A 1 173 ? 15.054 -9.823 3.323 1.00 88.75 173 GLY A O 1
ATOM 1373 N N . GLY A 1 174 ? 13.515 -10.741 1.973 1.00 87.81 174 GLY A N 1
ATOM 1374 C CA . GLY A 1 174 ? 13.401 -12.004 2.712 1.00 87.81 174 GLY A CA 1
ATOM 1375 C C . GLY A 1 174 ? 14.405 -13.057 2.243 1.00 87.81 174 GLY A C 1
ATOM 1376 O O . GLY A 1 174 ? 14.604 -13.229 1.043 1.00 87.81 174 GLY A O 1
ATOM 1377 N N . ILE A 1 175 ? 14.984 -13.799 3.186 1.00 83.06 175 ILE A N 1
ATOM 1378 C CA . ILE A 1 175 ? 15.955 -14.864 2.900 1.00 83.06 175 ILE A CA 1
ATOM 1379 C C . ILE A 1 175 ? 15.212 -16.192 2.714 1.00 83.06 175 ILE A C 1
ATOM 1381 O O . ILE A 1 175 ? 14.708 -16.755 3.679 1.00 83.06 175 ILE A O 1
ATOM 1385 N N . ASN A 1 176 ? 15.158 -16.705 1.486 1.00 77.56 176 ASN A N 1
ATOM 1386 C CA . ASN A 1 176 ? 14.504 -17.966 1.117 1.00 77.56 176 ASN A CA 1
ATOM 1387 C C . ASN A 1 176 ? 15.511 -19.018 0.613 1.00 77.56 176 ASN A C 1
ATOM 1389 O O . ASN A 1 176 ? 15.280 -20.222 0.771 1.00 77.56 176 ASN A O 1
ATOM 1393 N N . GLU A 1 177 ? 16.615 -18.581 -0.001 1.00 77.19 177 GLU A N 1
ATOM 1394 C CA . GLU A 1 177 ? 17.713 -19.422 -0.475 1.00 77.19 177 GLU A CA 1
ATOM 1395 C C . GLU A 1 177 ? 19.055 -18.666 -0.460 1.00 77.19 177 GLU A C 1
ATOM 1397 O O . GLU A 1 177 ? 19.219 -17.605 -1.071 1.00 77.19 177 GLU A O 1
ATOM 1402 N N . TRP A 1 178 ? 20.054 -19.242 0.217 1.00 68.62 178 TRP A N 1
ATOM 1403 C CA . TRP A 1 178 ? 21.384 -18.641 0.314 1.00 68.62 178 TRP A CA 1
ATOM 1404 C C . TRP A 1 178 ? 22.024 -18.461 -1.068 1.00 68.62 178 TRP A C 1
ATOM 1406 O O . TRP A 1 178 ? 22.085 -19.394 -1.865 1.00 68.62 178 TRP A O 1
ATOM 1416 N N . GLY A 1 179 ? 22.517 -17.253 -1.350 1.00 67.19 179 GLY A N 1
ATOM 1417 C CA . GLY A 1 179 ? 23.171 -16.917 -2.619 1.00 67.19 179 GLY A CA 1
ATOM 1418 C C . GLY A 1 179 ? 22.228 -16.598 -3.788 1.00 67.19 179 GLY A C 1
ATOM 1419 O O . GLY A 1 179 ? 22.709 -16.091 -4.798 1.00 67.19 179 GLY A O 1
ATOM 1420 N N . ALA A 1 180 ? 20.915 -16.827 -3.661 1.00 69.81 180 ALA A N 1
ATOM 1421 C CA . ALA A 1 180 ? 19.933 -16.490 -4.698 1.00 69.81 180 ALA A CA 1
ATOM 1422 C C . ALA A 1 180 ? 19.255 -15.130 -4.449 1.00 69.81 180 ALA A C 1
ATOM 1424 O O . ALA A 1 180 ? 19.090 -14.346 -5.381 1.00 69.81 180 ALA A O 1
ATOM 1425 N N . ASP A 1 181 ? 18.919 -14.825 -3.191 1.00 66.88 181 ASP A N 1
ATOM 1426 C CA . ASP A 1 181 ? 18.136 -13.630 -2.830 1.00 66.88 181 ASP A CA 1
ATOM 1427 C C . ASP A 1 181 ? 18.962 -12.334 -2.720 1.00 66.88 181 ASP A C 1
ATOM 1429 O O . ASP A 1 181 ? 18.407 -11.243 -2.626 1.00 66.88 181 ASP A O 1
ATOM 1433 N N . TYR A 1 182 ? 20.296 -12.430 -2.759 1.00 62.69 182 TYR A N 1
ATOM 1434 C CA . TYR A 1 182 ? 21.201 -11.272 -2.670 1.00 62.69 182 TYR A CA 1
ATOM 1435 C C . TYR A 1 182 ? 21.519 -10.633 -4.032 1.00 62.69 182 TYR A C 1
ATOM 1437 O O . TYR A 1 182 ? 22.235 -9.632 -4.095 1.00 62.69 182 TYR A O 1
ATOM 1445 N N . ALA A 1 183 ? 21.034 -11.222 -5.127 1.00 68.44 183 ALA A N 1
ATOM 1446 C CA . ALA A 1 183 ? 21.270 -10.746 -6.483 1.00 68.44 183 ALA A CA 1
ATOM 1447 C C . ALA A 1 183 ? 20.119 -9.864 -6.989 1.00 68.44 183 ALA A C 1
ATOM 1449 O O . ALA A 1 183 ? 19.005 -9.884 -6.472 1.00 68.44 183 ALA A O 1
ATOM 1450 N N . LEU A 1 184 ? 20.386 -9.111 -8.058 1.00 74.75 184 LEU A N 1
ATOM 1451 C CA . LEU A 1 184 ? 19.345 -8.469 -8.852 1.00 74.75 184 LEU A CA 1
ATOM 1452 C C . LEU A 1 184 ? 18.434 -9.544 -9.463 1.00 74.75 184 LEU A C 1
ATOM 1454 O O . LEU A 1 184 ? 18.863 -10.278 -10.356 1.00 74.75 184 LEU A O 1
ATOM 1458 N N . ILE A 1 185 ? 17.182 -9.622 -9.015 1.00 88.56 185 ILE A N 1
ATOM 1459 C CA . ILE A 1 185 ? 16.217 -10.599 -9.524 1.00 88.56 185 ILE A CA 1
ATOM 1460 C C . ILE A 1 185 ? 15.369 -9.933 -10.604 1.00 88.56 185 ILE A C 1
ATOM 1462 O O . ILE A 1 185 ? 14.780 -8.878 -10.390 1.00 88.56 185 ILE A O 1
ATOM 1466 N N . TRP A 1 186 ? 15.273 -10.562 -11.773 1.00 94.06 186 TRP A N 1
ATOM 1467 C CA . TRP A 1 186 ? 14.301 -10.173 -12.792 1.00 94.06 186 TRP A CA 1
ATOM 1468 C C . TRP A 1 186 ? 13.041 -11.011 -12.635 1.00 94.06 186 TRP A C 1
ATOM 1470 O O . TRP A 1 186 ? 13.105 -12.242 -12.603 1.00 94.06 186 TRP A O 1
ATOM 1480 N N . LEU A 1 187 ? 11.887 -10.351 -12.562 1.00 96.31 187 LEU A N 1
ATOM 1481 C CA . LEU A 1 187 ? 10.610 -11.044 -12.473 1.00 96.31 187 LEU A CA 1
ATOM 1482 C C . LEU A 1 187 ? 10.335 -11.837 -13.756 1.00 96.31 187 LEU A C 1
ATOM 1484 O O . LEU A 1 187 ? 10.472 -11.337 -14.875 1.00 96.31 187 LEU A O 1
ATOM 1488 N N . THR A 1 188 ? 9.903 -13.080 -13.574 1.00 96.19 188 THR A N 1
ATOM 1489 C CA . THR A 1 188 ? 9.514 -14.006 -14.641 1.00 96.19 188 THR A CA 1
ATOM 1490 C C . THR A 1 188 ? 8.010 -14.288 -14.579 1.00 96.19 188 THR A C 1
ATOM 1492 O O . THR A 1 188 ? 7.373 -14.050 -13.546 1.00 96.19 188 THR A O 1
ATOM 1495 N N . PRO A 1 189 ? 7.394 -14.817 -15.654 1.00 97.00 189 PRO A N 1
ATOM 1496 C CA . PRO A 1 189 ? 6.015 -15.281 -15.576 1.00 97.00 189 PRO A CA 1
ATOM 1497 C C . PRO A 1 189 ? 5.837 -16.269 -14.418 1.00 97.00 189 PRO A C 1
ATOM 1499 O O . PRO A 1 189 ? 6.638 -17.187 -14.257 1.00 97.00 189 PRO A O 1
ATOM 1502 N N . LYS A 1 190 ? 4.753 -16.113 -13.647 1.00 94.88 190 LYS A N 1
ATOM 1503 C CA . LYS A 1 190 ? 4.428 -16.940 -12.467 1.00 94.88 190 LYS A CA 1
ATOM 1504 C C . LYS A 1 190 ? 5.405 -16.806 -11.288 1.00 94.88 190 LYS A C 1
ATOM 1506 O O . LYS A 1 190 ? 5.297 -17.597 -10.350 1.00 94.88 190 LYS A O 1
ATOM 1511 N N . PHE A 1 191 ? 6.318 -15.830 -11.296 1.00 95.19 191 PHE A N 1
ATOM 1512 C CA . PHE A 1 191 ? 7.155 -15.543 -10.132 1.00 95.19 191 PHE A CA 1
ATOM 1513 C C . PHE A 1 191 ? 6.286 -15.315 -8.889 1.00 95.19 191 PHE A C 1
ATOM 1515 O O . PHE A 1 191 ? 5.286 -14.590 -8.938 1.00 95.19 191 PHE A O 1
ATOM 1522 N N . ARG A 1 192 ? 6.676 -15.938 -7.774 1.00 94.56 192 ARG A N 1
ATOM 1523 C CA . ARG A 1 192 ? 6.045 -15.756 -6.469 1.00 94.56 192 ARG A CA 1
ATOM 1524 C C . ARG A 1 192 ? 7.054 -15.991 -5.352 1.00 94.56 192 ARG A C 1
ATOM 1526 O O . ARG A 1 192 ? 7.572 -17.101 -5.215 1.00 94.56 192 ARG A O 1
ATOM 1533 N N . GLN A 1 193 ? 7.210 -14.991 -4.496 1.00 92.25 193 GLN A N 1
ATOM 1534 C CA . GLN A 1 193 ? 8.009 -15.069 -3.282 1.00 92.25 193 GLN A CA 1
ATOM 1535 C C . GLN A 1 193 ? 7.246 -14.408 -2.137 1.00 92.25 193 GLN A C 1
ATOM 1537 O O . GLN A 1 193 ? 6.775 -13.286 -2.278 1.00 92.25 193 GLN A O 1
ATOM 1542 N N . ASP A 1 194 ? 7.070 -15.114 -1.018 1.00 92.06 194 ASP A N 1
ATOM 1543 C CA . ASP A 1 194 ? 6.298 -14.579 0.110 1.00 92.06 194 ASP A CA 1
ATOM 1544 C C . ASP A 1 194 ? 7.128 -13.588 0.950 1.00 92.06 194 ASP A C 1
ATOM 1546 O O . ASP A 1 194 ? 6.556 -12.767 1.659 1.00 92.06 194 ASP A O 1
ATOM 1550 N N . ASN A 1 195 ? 8.466 -13.652 0.874 1.00 91.62 195 ASN A N 1
ATOM 1551 C CA . ASN A 1 195 ? 9.403 -12.849 1.675 1.00 91.62 195 ASN A CA 1
ATOM 1552 C C . ASN A 1 195 ? 9.032 -12.820 3.158 1.00 91.62 195 ASN A C 1
ATOM 1554 O O . ASN A 1 195 ? 8.894 -11.749 3.756 1.00 91.62 195 ASN A O 1
ATOM 1558 N N . PHE A 1 196 ? 8.820 -13.999 3.739 1.00 92.12 196 PHE A N 1
ATOM 1559 C CA . PHE A 1 196 ? 8.586 -14.116 5.169 1.00 92.12 196 PHE A CA 1
ATOM 1560 C C . PHE A 1 196 ? 9.838 -13.677 5.940 1.00 92.12 196 PHE A C 1
ATOM 1562 O O . PHE A 1 196 ? 10.940 -14.125 5.633 1.00 92.12 196 PHE A O 1
ATOM 1569 N N . GLN A 1 197 ? 9.668 -12.763 6.897 1.00 90.75 197 GLN A N 1
ATOM 1570 C CA . GLN A 1 197 ? 10.783 -12.144 7.627 1.00 90.75 197 GLN A CA 1
ATOM 1571 C C . GLN A 1 197 ? 11.187 -12.935 8.879 1.00 90.75 197 GLN A C 1
ATOM 1573 O O . GLN A 1 197 ? 12.251 -12.698 9.452 1.00 90.75 197 GLN A O 1
ATOM 1578 N N . GLY A 1 198 ? 10.349 -13.880 9.309 1.00 88.88 198 GLY A N 1
ATOM 1579 C CA . GLY A 1 198 ? 10.658 -14.780 10.412 1.00 88.88 198 GLY A CA 1
ATOM 1580 C C . GLY A 1 198 ? 11.491 -15.991 9.988 1.00 88.88 198 GLY A C 1
ATOM 1581 O O . GLY A 1 198 ? 11.807 -16.210 8.815 1.00 88.88 198 GLY A O 1
ATOM 1582 N N . MET A 1 199 ? 11.832 -16.807 10.980 1.00 88.06 199 MET A N 1
ATOM 1583 C CA . MET A 1 199 ? 12.541 -18.063 10.764 1.00 88.06 199 MET A CA 1
ATOM 1584 C C . MET A 1 199 ? 11.605 -19.131 10.193 1.00 88.06 199 MET A C 1
ATOM 1586 O O . MET A 1 199 ? 10.503 -19.338 10.694 1.00 88.06 199 MET A O 1
ATOM 1590 N N . HIS A 1 200 ? 12.047 -19.810 9.142 1.00 86.38 200 HIS A N 1
ATOM 1591 C CA . HIS A 1 200 ? 11.322 -20.851 8.431 1.00 86.38 200 HIS A CA 1
ATOM 1592 C C . HIS A 1 200 ? 12.301 -21.855 7.809 1.00 86.38 200 HIS A C 1
ATOM 1594 O O . HIS A 1 200 ? 13.491 -21.589 7.674 1.00 86.38 200 HIS A O 1
ATOM 1600 N N . LEU A 1 201 ? 11.814 -23.034 7.425 1.00 87.19 201 LEU A N 1
ATOM 1601 C CA . LEU A 1 201 ? 12.639 -24.005 6.704 1.00 87.19 201 LEU A CA 1
ATOM 1602 C C . LEU A 1 201 ? 12.735 -23.596 5.234 1.00 87.19 201 LEU A C 1
ATOM 1604 O O . LEU A 1 201 ? 11.703 -23.397 4.582 1.00 87.19 201 LEU A O 1
ATOM 1608 N N . THR A 1 202 ? 13.948 -23.517 4.687 1.00 80.31 202 THR A N 1
ATOM 1609 C CA . THR A 1 202 ? 14.109 -23.238 3.256 1.00 80.31 202 THR A CA 1
ATOM 1610 C C . THR A 1 202 ? 13.474 -24.330 2.407 1.00 80.31 202 THR A C 1
ATOM 1612 O O . THR A 1 202 ? 13.356 -25.498 2.795 1.00 80.31 202 THR A O 1
ATOM 1615 N N . ARG A 1 203 ? 13.067 -23.975 1.186 1.00 76.44 203 ARG A N 1
ATOM 1616 C CA . ARG A 1 203 ? 12.398 -24.935 0.298 1.00 76.44 203 ARG A CA 1
ATOM 1617 C C . ARG A 1 203 ? 13.323 -26.075 -0.126 1.00 76.44 203 ARG A C 1
ATOM 1619 O O . ARG A 1 203 ? 12.861 -27.219 -0.141 1.00 76.44 203 ARG A O 1
ATOM 1626 N N . LYS A 1 204 ? 14.580 -25.755 -0.461 1.00 78.31 204 LYS A N 1
ATOM 1627 C CA . LYS A 1 204 ? 15.551 -26.689 -1.050 1.00 78.31 204 LYS A CA 1
ATOM 1628 C C . LYS A 1 204 ? 16.351 -27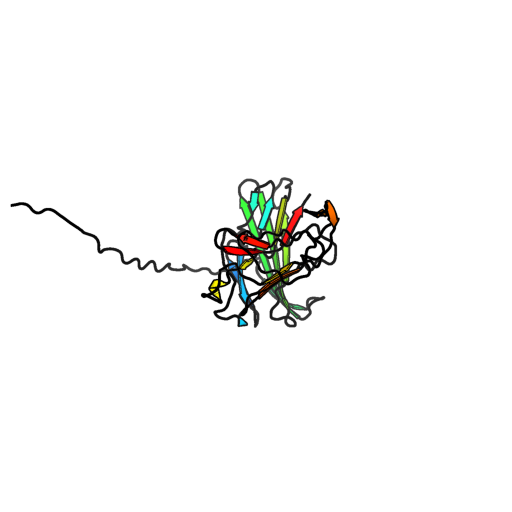.467 -0.011 1.00 78.31 204 LYS A C 1
ATOM 1630 O O . LYS A 1 204 ? 16.342 -28.690 -0.071 1.00 78.31 204 LYS A O 1
ATOM 1635 N N . THR A 1 205 ? 17.022 -26.784 0.915 1.00 79.88 205 THR A N 1
ATOM 1636 C CA . THR A 1 205 ? 17.939 -27.443 1.862 1.00 79.88 205 THR A CA 1
ATOM 1637 C C . THR A 1 205 ? 17.247 -27.901 3.141 1.00 79.88 205 THR A C 1
ATOM 1639 O O . THR A 1 205 ? 17.769 -28.771 3.823 1.00 79.88 205 THR A O 1
ATOM 1642 N N . LYS A 1 206 ? 16.040 -27.384 3.426 1.00 86.00 206 LYS A N 1
ATOM 1643 C CA . LYS A 1 206 ? 15.301 -27.608 4.682 1.00 86.00 206 LYS A CA 1
ATOM 1644 C C . LYS A 1 206 ? 16.023 -27.075 5.919 1.00 86.00 206 LYS A C 1
ATOM 1646 O O . LYS A 1 206 ? 15.635 -27.421 7.029 1.00 86.00 206 LYS A O 1
ATOM 1651 N N . ASP A 1 207 ? 17.009 -26.203 5.745 1.00 84.00 207 ASP A N 1
ATOM 1652 C CA . ASP A 1 207 ? 17.674 -25.555 6.870 1.00 84.00 207 ASP A CA 1
ATOM 1653 C C . ASP A 1 207 ? 16.768 -24.469 7.466 1.00 84.00 207 ASP A C 1
ATOM 1655 O O . ASP A 1 207 ? 16.082 -23.767 6.711 1.00 84.00 207 ASP A O 1
ATOM 1659 N N . PRO A 1 208 ? 16.747 -24.303 8.801 1.00 84.69 208 PRO A N 1
ATOM 1660 C CA . PRO A 1 208 ? 16.081 -23.175 9.427 1.00 84.69 208 PRO A CA 1
ATOM 1661 C C . PRO A 1 208 ? 16.846 -21.899 9.082 1.00 84.69 208 PRO A C 1
ATOM 1663 O O . PRO A 1 208 ? 17.992 -21.703 9.481 1.00 84.69 208 PRO A O 1
ATOM 1666 N N . MET A 1 209 ? 16.195 -21.026 8.328 1.00 80.50 209 MET A N 1
ATOM 1667 C CA . MET A 1 209 ? 16.726 -19.738 7.913 1.00 80.50 209 MET A CA 1
ATOM 1668 C C . MET A 1 209 ? 15.682 -18.664 8.166 1.00 80.50 209 MET A C 1
ATOM 1670 O O . MET A 1 209 ? 14.485 -18.922 8.198 1.00 80.50 209 MET A O 1
ATOM 1674 N N . GLY A 1 210 ? 16.123 -17.443 8.398 1.00 76.00 210 GLY A N 1
ATOM 1675 C CA . GLY A 1 210 ? 15.218 -16.350 8.691 1.00 76.00 210 GLY A CA 1
ATOM 1676 C C . GLY A 1 210 ? 15.947 -15.035 8.732 1.00 76.00 210 GLY A C 1
ATOM 1677 O O . GLY A 1 210 ? 17.163 -14.969 8.542 1.00 76.00 210 GLY A O 1
ATOM 1678 N N . GLY A 1 211 ? 15.182 -13.993 9.016 1.00 74.06 211 GLY A N 1
ATOM 1679 C CA . GLY A 1 211 ? 15.678 -12.641 8.908 1.00 74.06 211 GLY A CA 1
ATOM 1680 C C . GLY A 1 211 ? 15.691 -12.161 7.464 1.00 74.06 211 GLY A C 1
ATOM 1681 O O . GLY A 1 211 ? 15.270 -12.837 6.521 1.00 74.06 211 GLY A O 1
ATOM 1682 N N . GLY A 1 212 ? 16.133 -10.924 7.327 1.00 78.38 212 GLY A N 1
ATOM 1683 C CA . GLY A 1 212 ? 15.955 -10.160 6.117 1.00 78.38 212 GLY A CA 1
ATOM 1684 C C . GLY A 1 212 ? 15.866 -8.680 6.432 1.00 78.38 212 GLY A C 1
ATOM 1685 O O . GLY A 1 212 ? 15.865 -8.261 7.592 1.00 78.38 212 GLY A O 1
ATOM 1686 N N . MET A 1 213 ? 15.801 -7.887 5.378 1.00 87.94 213 MET A N 1
ATOM 1687 C CA . MET A 1 213 ? 15.432 -6.486 5.473 1.00 87.94 213 MET A CA 1
ATOM 1688 C C . MET A 1 213 ? 13.936 -6.423 5.152 1.00 87.94 213 MET A C 1
ATOM 1690 O O . MET A 1 213 ? 13.568 -6.899 4.081 1.00 87.94 213 MET A O 1
ATOM 1694 N N . PRO A 1 214 ? 13.055 -5.881 6.017 1.00 92.31 214 PRO A N 1
ATOM 1695 C CA . PRO A 1 214 ? 11.614 -5.847 5.764 1.00 92.31 214 PRO A CA 1
ATOM 1696 C C . PRO A 1 214 ? 11.282 -4.775 4.717 1.00 92.31 214 PRO A C 1
ATOM 1698 O O . PRO A 1 214 ? 10.677 -3.742 4.999 1.00 92.31 214 PRO A O 1
ATOM 1701 N N . PHE A 1 215 ? 11.762 -5.021 3.506 1.00 93.38 215 PHE A N 1
ATOM 1702 C CA . PHE A 1 215 ? 11.908 -4.092 2.408 1.00 93.38 215 PHE A CA 1
ATOM 1703 C C . PHE A 1 215 ? 11.881 -4.876 1.098 1.00 93.38 215 PHE A C 1
ATOM 1705 O O . PHE A 1 215 ? 12.576 -5.880 0.934 1.00 93.38 215 PHE A O 1
ATOM 1712 N N . ILE A 1 216 ? 11.092 -4.393 0.155 1.00 95.25 216 ILE A N 1
ATOM 1713 C CA . ILE A 1 216 ? 11.123 -4.822 -1.238 1.00 95.25 216 ILE A CA 1
ATOM 1714 C C . ILE A 1 216 ? 11.247 -3.579 -2.106 1.00 95.25 216 ILE A C 1
ATOM 1716 O O . ILE A 1 216 ? 10.673 -2.539 -1.783 1.00 95.25 216 ILE A O 1
ATOM 1720 N N . ASP A 1 217 ? 11.966 -3.703 -3.212 1.00 96.06 217 ASP A N 1
ATOM 1721 C CA . ASP A 1 217 ? 12.041 -2.668 -4.240 1.00 96.06 217 ASP A CA 1
ATOM 1722 C C . ASP A 1 217 ? 11.791 -3.310 -5.599 1.00 96.06 217 ASP A C 1
ATOM 1724 O O . ASP A 1 217 ? 12.294 -4.402 -5.880 1.00 96.06 217 ASP A O 1
ATOM 1728 N N . ILE A 1 218 ? 10.956 -2.677 -6.416 1.00 97.69 218 ILE A N 1
ATOM 1729 C CA . ILE A 1 218 ? 10.546 -3.162 -7.733 1.00 97.69 218 ILE A CA 1
ATOM 1730 C C . ILE A 1 218 ? 10.633 -1.989 -8.700 1.00 97.69 218 ILE A C 1
ATOM 1732 O O . ILE A 1 218 ? 9.921 -0.996 -8.540 1.00 97.69 218 ILE A O 1
ATOM 1736 N N . TRP A 1 219 ? 11.479 -2.100 -9.724 1.00 97.62 219 TRP A N 1
ATOM 1737 C CA . TRP A 1 219 ? 11.752 -0.980 -10.619 1.00 97.62 219 TRP A CA 1
ATOM 1738 C C . TRP A 1 219 ? 11.927 -1.376 -12.082 1.00 97.62 219 TRP A C 1
ATOM 1740 O O . TRP A 1 219 ? 12.347 -2.481 -12.441 1.00 97.62 219 TRP A O 1
ATOM 1750 N N . GLY A 1 220 ? 11.529 -0.438 -12.940 1.00 95.81 220 GLY A N 1
ATOM 1751 C CA . GLY A 1 220 ? 11.837 -0.407 -14.363 1.00 95.81 220 GLY A CA 1
ATOM 1752 C C . GLY A 1 220 ? 12.901 0.648 -14.649 1.00 95.81 220 GLY A C 1
ATOM 1753 O O . GLY A 1 220 ? 13.611 1.104 -13.753 1.00 95.81 220 GLY A O 1
ATOM 1754 N N . LYS A 1 221 ? 13.005 1.073 -15.909 1.00 93.88 221 LYS A N 1
ATOM 1755 C CA . LYS A 1 221 ? 13.968 2.115 -16.294 1.00 93.88 221 LYS A CA 1
ATOM 1756 C C . LYS A 1 221 ? 13.510 3.510 -15.857 1.00 93.88 221 LYS A C 1
ATOM 1758 O O . LYS A 1 221 ? 14.341 4.372 -15.591 1.00 93.88 221 LYS A O 1
ATOM 1763 N N . THR A 1 222 ? 12.199 3.741 -15.843 1.00 93.38 222 THR A N 1
ATOM 1764 C CA . THR A 1 222 ? 11.597 5.072 -15.669 1.00 93.38 222 THR A CA 1
ATOM 1765 C C . THR A 1 222 ? 11.110 5.346 -14.249 1.00 93.38 222 THR A C 1
ATOM 1767 O O . THR A 1 222 ? 11.113 6.497 -13.819 1.00 93.38 222 THR A O 1
ATOM 1770 N N . MET A 1 223 ? 10.687 4.313 -13.519 1.00 95.69 223 MET A N 1
ATOM 1771 C CA . MET A 1 223 ? 10.135 4.427 -12.169 1.00 95.69 223 MET A CA 1
ATOM 1772 C C . MET A 1 223 ? 10.340 3.122 -11.392 1.00 95.69 223 MET A C 1
ATOM 1774 O O . MET A 1 223 ? 10.345 2.035 -11.975 1.00 95.69 223 MET A O 1
ATOM 1778 N N . GLY A 1 224 ? 10.451 3.238 -10.069 1.00 96.44 224 GLY A N 1
ATOM 1779 C CA . GLY A 1 224 ? 10.359 2.127 -9.128 1.00 96.44 224 GLY A CA 1
ATOM 1780 C C . GLY A 1 224 ? 9.456 2.455 -7.946 1.00 96.44 224 GLY A C 1
ATOM 1781 O O . GLY A 1 224 ? 9.085 3.613 -7.735 1.00 96.44 224 GLY A O 1
ATOM 1782 N N . VAL A 1 225 ? 9.077 1.420 -7.204 1.00 97.25 225 VAL A N 1
ATOM 1783 C CA . VAL A 1 225 ? 8.324 1.526 -5.955 1.00 97.25 225 VAL A CA 1
ATOM 1784 C C . VAL A 1 225 ? 8.957 0.591 -4.939 1.00 97.25 225 VAL A C 1
ATOM 17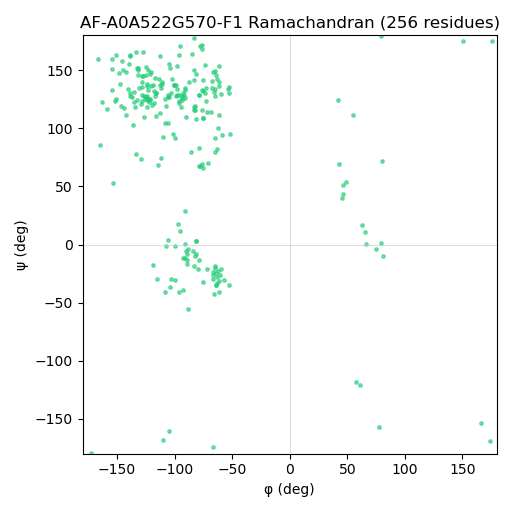86 O O . VAL A 1 225 ? 9.011 -0.621 -5.149 1.00 97.25 225 VAL A O 1
ATOM 1789 N N . ALA A 1 226 ? 9.356 1.171 -3.811 1.00 97.38 226 ALA A N 1
ATOM 1790 C CA . ALA A 1 226 ? 9.796 0.430 -2.647 1.00 97.38 226 ALA A CA 1
ATOM 1791 C C . ALA A 1 226 ? 8.698 0.391 -1.579 1.00 97.38 226 ALA A C 1
ATOM 1793 O O . ALA A 1 226 ? 7.982 1.373 -1.361 1.00 97.38 226 ALA A O 1
ATOM 1794 N N . VAL A 1 227 ? 8.582 -0.743 -0.893 1.00 97.38 227 VAL A N 1
ATOM 1795 C CA . VAL A 1 227 ? 7.680 -0.935 0.247 1.00 97.38 227 VAL A CA 1
ATOM 1796 C C . VAL A 1 227 ? 8.497 -1.464 1.414 1.00 97.38 227 VAL A C 1
ATOM 1798 O O . VAL A 1 227 ? 9.210 -2.455 1.275 1.00 97.38 227 VAL A O 1
ATOM 1801 N N . ALA A 1 228 ? 8.381 -0.803 2.564 1.00 96.31 228 ALA A N 1
ATOM 1802 C CA . ALA A 1 228 ? 9.123 -1.138 3.771 1.00 96.31 228 ALA A CA 1
ATOM 1803 C C . ALA A 1 228 ? 8.195 -1.215 4.984 1.00 96.31 228 ALA A C 1
ATOM 1805 O O . ALA A 1 228 ? 7.249 -0.432 5.099 1.00 96.31 228 ALA A O 1
ATOM 1806 N N . HIS A 1 229 ? 8.500 -2.115 5.914 1.00 95.44 229 HIS A N 1
ATOM 1807 C CA . HIS A 1 229 ? 7.892 -2.127 7.237 1.00 95.44 229 HIS A CA 1
ATOM 1808 C C . HIS A 1 229 ? 8.823 -1.446 8.245 1.00 95.44 229 HIS A C 1
ATOM 1810 O O . HIS A 1 229 ? 10.002 -1.782 8.325 1.00 95.44 229 HIS A O 1
ATOM 1816 N N . LEU A 1 230 ? 8.291 -0.491 9.012 1.00 94.75 230 LEU A N 1
ATOM 1817 C CA . LEU A 1 230 ? 9.088 0.398 9.871 1.00 94.75 230 LEU A CA 1
ATOM 1818 C C . LEU A 1 230 ? 9.000 0.076 11.369 1.00 94.75 230 LEU A C 1
ATOM 1820 O O . LEU A 1 230 ? 9.540 0.816 12.188 1.00 94.75 230 LEU A O 1
ATOM 1824 N N . GLU A 1 231 ? 8.297 -0.991 11.750 1.00 91.12 231 GLU A N 1
ATOM 1825 C CA . GLU A 1 231 ? 8.191 -1.375 13.159 1.00 91.12 231 GLU A CA 1
ATOM 1826 C C . GLU A 1 231 ? 9.565 -1.705 13.745 1.00 91.12 231 GLU A C 1
ATOM 1828 O O . GLU A 1 231 ? 10.373 -2.408 13.137 1.00 91.12 231 GLU A O 1
ATOM 1833 N N . LYS A 1 232 ? 9.816 -1.213 14.960 1.00 89.19 232 LYS A N 1
ATOM 1834 C CA . LYS A 1 232 ? 11.115 -1.351 15.641 1.00 89.19 232 LYS A CA 1
ATOM 1835 C C . LYS A 1 232 ? 11.256 -2.680 16.375 1.00 89.19 232 LYS A C 1
ATOM 1837 O O . LYS A 1 232 ? 12.307 -2.974 16.940 1.00 89.19 232 LYS A O 1
ATOM 1842 N N . LYS A 1 233 ? 10.184 -3.467 16.399 1.00 88.75 233 LYS A N 1
ATOM 1843 C CA 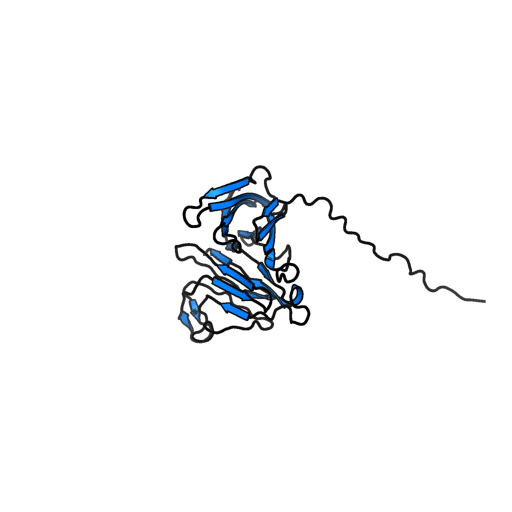. LYS A 1 233 ? 10.125 -4.797 16.994 1.00 88.75 233 LYS A CA 1
ATOM 1844 C C . LYS A 1 233 ? 9.910 -5.840 15.902 1.00 88.75 233 LYS A C 1
ATOM 1846 O O . LYS A 1 233 ? 9.120 -5.582 14.993 1.00 88.75 233 LYS A O 1
ATOM 1851 N N . PRO A 1 234 ? 10.535 -7.024 16.011 1.00 84.50 234 PRO A N 1
ATOM 1852 C CA . PRO A 1 234 ? 10.261 -8.128 15.101 1.00 84.50 234 PRO A CA 1
ATOM 1853 C C . PRO A 1 234 ? 8.760 -8.419 15.029 1.00 84.50 234 PRO A C 1
ATOM 1855 O O . PRO A 1 234 ? 8.104 -8.538 16.063 1.00 84.50 234 PRO A O 1
ATOM 1858 N N . GLN A 1 235 ? 8.236 -8.520 13.811 1.00 87.81 235 GLN A N 1
ATOM 1859 C CA . GLN A 1 235 ? 6.843 -8.867 13.540 1.00 87.81 235 GLN A CA 1
ATOM 1860 C C . GLN A 1 235 ? 6.773 -10.134 12.690 1.00 87.81 235 GLN A C 1
ATOM 1862 O O . GLN A 1 235 ? 7.638 -10.373 11.842 1.00 87.81 235 GLN A O 1
ATOM 1867 N N . TRP A 1 236 ? 5.710 -10.913 12.883 1.00 88.81 236 TRP A N 1
ATOM 1868 C CA . TRP A 1 236 ? 5.375 -12.055 12.034 1.00 88.81 236 TRP A CA 1
ATOM 1869 C C . TRP A 1 236 ? 4.708 -11.568 10.748 1.00 88.81 236 TRP A C 1
ATOM 1871 O O . TRP A 1 236 ? 3.486 -11.511 10.621 1.00 88.81 236 TRP A O 1
ATOM 1881 N N . LEU A 1 237 ? 5.537 -11.169 9.784 1.00 93.25 237 LEU A N 1
ATOM 1882 C CA . LEU A 1 237 ? 5.059 -10.645 8.512 1.00 93.25 237 LEU A CA 1
ATOM 1883 C C . LEU A 1 237 ? 5.852 -11.150 7.312 1.00 93.25 237 LEU A C 1
ATOM 1885 O O . LEU A 1 237 ? 6.982 -11.638 7.402 1.00 93.25 237 LEU A O 1
ATOM 1889 N N . SER A 1 238 ? 5.220 -10.974 6.166 1.00 94.94 238 SER A N 1
ATOM 1890 C CA . SER A 1 238 ? 5.707 -11.262 4.830 1.00 94.94 238 SER A CA 1
ATOM 1891 C C . SER A 1 238 ? 5.646 -9.994 3.981 1.00 94.94 238 SER A C 1
ATOM 1893 O O . SER A 1 238 ? 4.754 -9.168 4.168 1.00 94.94 238 SER A O 1
ATOM 1895 N N . LEU A 1 239 ? 6.544 -9.859 3.004 1.00 96.06 239 LEU A N 1
ATOM 1896 C CA . LEU A 1 239 ? 6.446 -8.836 1.955 1.00 96.06 239 LEU A CA 1
ATOM 1897 C C . LEU A 1 239 ? 6.230 -9.500 0.588 1.00 96.06 239 LEU A C 1
ATOM 1899 O O . LEU A 1 239 ? 7.154 -9.528 -0.230 1.00 96.06 239 LEU A O 1
ATOM 1903 N N . PRO A 1 240 ? 5.066 -10.129 0.347 1.00 96.06 240 PRO A N 1
ATOM 1904 C CA . PRO A 1 240 ? 4.886 -10.974 -0.822 1.00 96.06 240 PRO A CA 1
ATOM 1905 C C . PRO A 1 240 ? 5.048 -10.175 -2.115 1.00 96.06 240 PRO A C 1
ATOM 1907 O O . PRO A 1 240 ? 4.542 -9.062 -2.218 1.00 96.06 240 PRO A O 1
ATOM 1910 N N . VAL A 1 241 ? 5.700 -10.777 -3.109 1.00 96.88 241 VAL A N 1
ATOM 1911 C CA . VAL A 1 241 ? 5.783 -10.286 -4.490 1.00 96.88 241 VAL A CA 1
ATOM 1912 C C . VAL A 1 241 ? 5.318 -11.396 -5.423 1.00 96.88 241 VAL A C 1
ATOM 1914 O O . VAL A 1 241 ? 5.829 -12.520 -5.382 1.00 96.88 241 VAL A O 1
ATOM 1917 N N . GLN A 1 242 ? 4.330 -11.097 -6.267 1.00 97.62 242 GLN A N 1
ATOM 1918 C CA . GLN A 1 242 ? 3.753 -12.066 -7.192 1.00 97.62 242 GLN A CA 1
ATOM 1919 C C . GL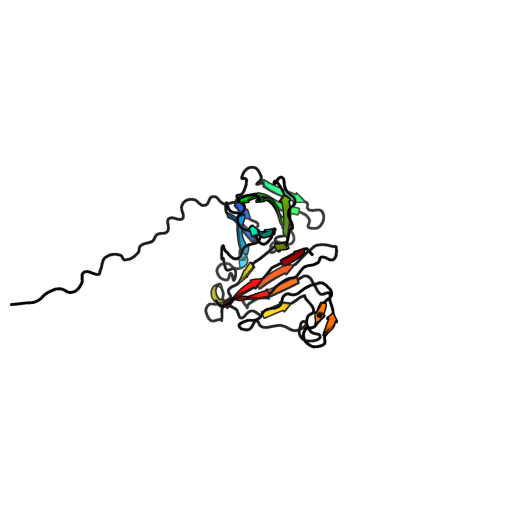N A 1 242 ? 3.443 -11.457 -8.559 1.00 97.62 242 GLN A C 1
ATOM 1921 O O . GLN A 1 242 ? 2.768 -10.438 -8.664 1.00 97.62 242 GLN A O 1
ATOM 1926 N N . VAL A 1 243 ? 3.826 -12.172 -9.617 1.00 98.31 243 VAL A N 1
ATOM 1927 C CA . VAL A 1 243 ? 3.337 -11.928 -10.977 1.00 98.31 243 VAL A CA 1
ATOM 1928 C C . VAL A 1 243 ? 1.988 -12.630 -11.160 1.00 98.31 243 VAL A C 1
ATOM 1930 O O . VAL A 1 243 ? 1.882 -13.856 -11.033 1.00 98.31 243 VAL A O 1
ATOM 1933 N N . ARG A 1 244 ? 0.939 -11.851 -11.435 1.00 97.19 244 ARG A N 1
ATOM 1934 C CA . ARG A 1 244 ? -0.430 -12.323 -11.687 1.00 97.19 244 ARG A CA 1
ATOM 1935 C C . ARG A 1 244 ? -0.561 -12.916 -13.093 1.00 97.19 244 ARG A C 1
ATOM 1937 O O . ARG A 1 244 ? 0.316 -12.779 -13.942 1.00 97.19 244 ARG A O 1
ATOM 1944 N N . GLN A 1 245 ? -1.684 -13.592 -13.341 1.00 96.06 245 GLN A N 1
ATOM 1945 C CA . GLN A 1 245 ? -1.974 -14.218 -14.639 1.00 96.06 245 GLN A CA 1
ATOM 1946 C C . GLN A 1 245 ? -2.052 -13.204 -15.789 1.00 96.06 245 GLN A C 1
ATOM 1948 O O . GLN A 1 245 ? -1.686 -13.535 -16.910 1.00 96.06 245 GLN A O 1
ATOM 1953 N N . ASP A 1 246 ? -2.491 -11.979 -15.501 1.00 95.75 246 ASP A N 1
ATOM 1954 C CA . ASP A 1 246 ? -2.553 -10.863 -16.451 1.00 95.75 246 ASP A CA 1
ATOM 1955 C C . ASP A 1 246 ? -1.201 -10.143 -16.635 1.00 95.75 246 ASP A C 1
ATOM 1957 O O . ASP A 1 246 ? -1.121 -9.151 -17.354 1.00 95.75 246 ASP A O 1
ATOM 1961 N N . GLY A 1 247 ? -0.134 -10.620 -15.983 1.00 97.38 247 GLY A N 1
ATOM 1962 C CA . GLY A 1 247 ? 1.196 -10.017 -16.028 1.00 97.38 247 GLY A CA 1
ATOM 1963 C C . GLY A 1 247 ? 1.377 -8.794 -15.126 1.00 97.38 247 GLY A C 1
ATOM 1964 O O . GLY A 1 247 ? 2.466 -8.230 -15.107 1.00 97.38 247 GLY A O 1
ATOM 1965 N N . THR A 1 248 ? 0.370 -8.367 -14.363 1.00 97.88 248 THR A N 1
ATOM 1966 C CA . THR A 1 248 ? 0.569 -7.326 -13.341 1.00 97.88 248 THR A CA 1
ATOM 1967 C C . THR A 1 248 ? 1.317 -7.887 -12.129 1.00 97.88 248 THR A C 1
ATOM 1969 O O . THR A 1 248 ? 1.281 -9.091 -11.862 1.00 97.88 248 THR A O 1
ATOM 1972 N N . VAL A 1 249 ? 2.023 -7.029 -11.393 1.00 98.38 249 VAL A N 1
ATOM 1973 C CA . VAL A 1 249 ? 2.797 -7.420 -10.205 1.00 98.38 249 VAL A CA 1
ATOM 1974 C C . VAL A 1 249 ? 2.098 -6.919 -8.953 1.00 98.38 249 VAL A C 1
ATOM 1976 O O . VAL A 1 249 ? 1.904 -5.719 -8.793 1.00 98.38 249 VAL A O 1
ATOM 1979 N N . ASP A 1 250 ? 1.716 -7.838 -8.076 1.00 97.81 250 ASP A N 1
ATOM 1980 C CA . ASP A 1 250 ? 1.107 -7.561 -6.776 1.00 97.81 250 ASP A CA 1
ATOM 1981 C C . ASP A 1 250 ? 2.174 -7.659 -5.688 1.00 97.81 250 ASP A C 1
ATOM 1983 O O . ASP A 1 250 ? 2.905 -8.654 -5.615 1.00 97.81 250 ASP A O 1
ATOM 1987 N N . ALA A 1 251 ? 2.270 -6.619 -4.868 1.00 97.56 251 ALA A N 1
ATOM 1988 C CA . ALA A 1 251 ? 3.234 -6.536 -3.787 1.00 97.56 251 ALA A CA 1
ATOM 1989 C C . ALA A 1 251 ? 2.663 -5.788 -2.580 1.00 97.56 251 ALA A C 1
ATOM 1991 O O . ALA A 1 251 ? 1.739 -4.993 -2.718 1.00 97.56 251 ALA A O 1
ATOM 1992 N N . GLY A 1 252 ? 3.209 -6.007 -1.386 1.00 96.75 252 GLY A N 1
ATOM 1993 C CA . GLY A 1 252 ? 2.842 -5.232 -0.198 1.00 96.75 252 GLY A CA 1
ATOM 1994 C C . GLY A 1 252 ? 3.332 -5.881 1.086 1.00 96.75 252 GLY A C 1
ATOM 1995 O O . GLY A 1 252 ? 4.303 -6.626 1.060 1.00 96.75 252 GLY A O 1
ATOM 1996 N N . ILE A 1 253 ? 2.648 -5.618 2.199 1.00 96.94 253 ILE A N 1
ATOM 1997 C CA . ILE A 1 253 ? 2.978 -6.154 3.525 1.00 96.94 253 ILE A CA 1
ATOM 1998 C C . ILE A 1 253 ? 1.817 -7.018 4.005 1.00 96.94 253 ILE A C 1
ATOM 2000 O O . ILE A 1 253 ? 0.690 -6.538 4.112 1.00 96.94 253 ILE A O 1
ATOM 2004 N N . LEU A 1 254 ? 2.090 -8.284 4.297 1.00 96.62 254 LEU A N 1
ATOM 2005 C CA . LEU A 1 254 ? 1.116 -9.246 4.792 1.00 96.62 254 LEU A CA 1
ATOM 2006 C C . LEU A 1 254 ? 1.503 -9.689 6.200 1.00 96.62 254 LEU A C 1
ATOM 2008 O O . LEU A 1 254 ? 2.468 -10.428 6.379 1.00 96.62 254 LEU A O 1
ATOM 2012 N N . GLU A 1 255 ? 0.716 -9.277 7.178 1.00 94.88 255 GLU A N 1
ATOM 2013 C CA . GLU A 1 255 ? 0.790 -9.767 8.551 1.00 94.88 255 GLU A CA 1
ATOM 2014 C C . GLU A 1 255 ? -0.174 -10.946 8.680 1.00 94.88 255 GLU A C 1
ATOM 2016 O O . GLU A 1 255 ? -1.338 -10.845 8.278 1.00 94.88 255 GLU A O 1
ATOM 2021 N N . LYS A 1 256 ? 0.308 -12.074 9.202 1.00 87.81 256 LYS A N 1
ATOM 2022 C CA . LYS A 1 256 ? -0.534 -13.223 9.542 1.00 87.81 256 LYS A CA 1
ATOM 2023 C C . LYS A 1 256 ? -0.554 -13.359 11.050 1.00 87.81 256 LYS A C 1
ATOM 2025 O O . LYS A 1 256 ? 0.484 -13.245 11.693 1.00 87.81 256 LYS A O 1
ATOM 2030 N N . THR A 1 257 ? -1.739 -13.571 11.580 1.00 76.44 257 THR A N 1
ATOM 2031 C CA . THR A 1 257 ? -1.965 -13.849 12.991 1.00 76.44 257 THR A CA 1
ATOM 2032 C C . THR A 1 257 ? -2.086 -15.359 13.149 1.00 76.44 257 THR A C 1
ATOM 2034 O O . THR A 1 257 ? -2.716 -16.013 12.318 1.00 76.44 257 THR A O 1
ATOM 2037 N N . ASP A 1 258 ? -1.392 -15.897 14.150 1.00 59.91 258 ASP A N 1
ATOM 2038 C CA . ASP A 1 258 ? -1.397 -17.326 14.481 1.00 59.91 258 ASP A CA 1
ATOM 2039 C C . ASP A 1 258 ? -2.742 -17.789 15.069 1.00 59.91 258 ASP A C 1
ATOM 2041 O O . ASP A 1 258 ? -3.428 -16.970 15.735 1.00 59.91 258 ASP A O 1
#

Mean predicted aligned error: 7.65 Å

Radius of gyration: 21.92 Å; Cα contacts (8 Å, |Δi|>4): 563; chains: 1; bounding box: 63×48×78 Å

Foldseek 3Di:
DDDDDDDDDDPDPDPPPVPPPDFPFDWDDDPFWIWTATQQRFIDIDGPVLPQLDFFDDDQVQGWFWAWPNDTQGGFGKDPVQWDWDWDQDPPQGTWIKIKTKGWDDDDQWIKMKIKIWTQRPVCNVDIDIDIDMDGPGPDDIDTFKTFPPKTKGFNCSNVVVDFGQFWWKQQFACQDPPPRHDTDTDDVFDKDFRFQAWDQHPPPRDTDHHTFQKMKIDDPSDIDMAHDDDPDDAGKTFMWGQDPSRMIITGIMGGDD

Solvent-accessible surface area (backbone atoms only — not comparable to full-atom values): 14718 Å² total; per-residue (Å²): 134,90,83,81,90,82,79,96,81,92,79,77,85,79,81,76,72,75,74,79,74,78,80,86,46,49,78,51,74,64,95,29,35,39,38,38,32,41,60,41,54,50,72,50,76,42,59,52,87,42,64,78,32,43,36,71,47,88,52,90,89,67,57,43,38,40,28,42,78,87,41,79,50,52,64,20,43,48,42,73,88,49,49,50,74,45,82,46,72,43,96,88,65,40,49,27,47,35,34,40,38,31,21,41,32,78,57,93,83,48,31,36,36,40,40,37,42,38,37,38,30,65,84,42,51,90,46,76,46,77,48,76,50,76,44,81,71,40,96,66,91,78,51,63,49,32,37,37,42,80,46,46,38,33,24,40,33,59,44,39,72,92,52,57,35,42,63,28,41,32,45,54,25,23,53,60,48,92,87,60,43,84,44,90,38,68,50,48,91,71,36,70,47,55,32,45,37,47,76,42,62,25,86,84,83,57,48,83,39,48,35,61,49,64,39,38,37,43,29,58,95,79,45,67,55,73,51,71,66,84,71,95,60,96,62,66,34,24,47,32,42,34,34,43,97,87,28,34,30,42,34,33,36,37,37,54,52,132

Sequence (258 aa):
MKKKSILQYLLLVLSLILVSCSQSGFKIKSNEIVIKIAKDFTSTIKWLPAGDHSIMAYDTSIQQGIVVDGKRCLKFIVDRSKFSQNQVTDPEFGPGLEANIAGTYNQGDLKIERQTRIFLPDKFPAVALFRTSYLNLGSRNIHVDSVFSQRVLLNRQLAEPSEQSFKFATFQGGINEWGADYALIWLTPKFRQDNFQGMHLTRKTKDPMGGGMPFIDIWGKTMGVAVAHLEKKPQWLSLPVQVRQDGTVDAGILEKTD

Secondary structure (DSSP, 8-state):
-------------------------EEEE-SSEEEEE-TTS-EEEEEGGGTT---EE--TTS--EEEETTEEE---EE-GGG-EEEEEEETTTEEEEEEEEEEEEEETTEEEEEEEEEEEETT-TT--EEEEEEEE-SSS---EEEEEEEEEEE-GGGT-TTS-TT--EEEEEE-SSTTTTTS-EEP-TT-EE--B-S-EE-TTT--EE--EEEEEEEE-SS-EEEEE---SS---EE--EEE-TTS-EEEEEEEE--

Nearest PDB structures (foldseek):
  4oqd-assembly2_C  TM=5.854E-01  e=2.195E+00  Streptomyces fradiae
  6m82-assembly1_A-2  TM=5.197E-01  e=1.784E+00  Streptomyces fradiae
  6m83-assembly1_A-2  TM=5.180E-01  e=2.312E+00  Streptomyces fradiae
  6m81-assembly1_C-2  TM=4.415E-01  e=2.845E+00  Streptomyces fradiae
  3bxo-assembly1_B  TM=3.738E-01  e=1.979E+00  Streptomyces venezuelae

pLDDT: mean 88.59, std 16.71, range [34.0, 98.69]